Protein AF-K9SYF5-F1 (afdb_monomer_lite)

pLDDT: mean 70.19, std 22.85, range [33.28, 97.25]

Sequence (324 aa):
MQLTQAAIAQQKPAPKSDDTDQGYDDGKDVDEAATTPTGKAPGTPTAPNVSRPNSVKPVITTPRTGKLITPGKLQPTGKIPQGIKVNDGANPDTESDPDISTPRELADKMDKQGEFELLKADLPCLDSSAACIKLLTERAIANSPTLKALDQQIQQNEANVKSIAQAAQGNIFTQLQPFVPFLAVPNTVLGLGTTLSSVITNLGGNARQDQTAAQNNATLQLRIAEIEKAKLDVKARIEDSVIQSLIQFDQVKVAADIAEAIANREASRFKLIEVAYRLGEGDTNSFIALQNGLDRTRLDVTRQKSAMRSQAAKIKRIVLGDEG

Secondary structure (DSSP, 8-state):
-----------PPPPP----------------------------PPPP-----------------------------S---S--------------------HHHHHHHHHHHHHHHHHHTT-S--S--HHHHHHHHHHHHHH-HHHHHHHHHHHHHHHHHHHHHHHHHS-S-S-----------------------------S-HHHHHHHHHHHHHHHHHHHHHHHHHHHHHHHHHHHHHHHHHHHHHHHHHHHHHHHHHHHHHHHHHHHHHHHHHTT-S-HHHHHHHHHHHHHHHHHHHHHHHHHHHHHHHHHHHHHT---

Radius of gyration: 38.74 Å; chains: 1; bounding box: 100×75×103 Å

Foldseek 3Di:
DDDDDDDDDDDDDDDDDDDDDDDDDDDDDDDDDDDDDDDDDDDDDDDDDDDDPDPPDPPPPPPPVPVPVPVPPPVVPPPPPPDPPPPPDDDPDDDDDPDCPDPVNVVVVVVPPVVVVVLCVQQPDQALDPVSLVVLLVLLLVQAPVLVVLVVVLVVLVVVLVVLVVVVVPDPDDDPPPPDPPPPPDDDDDDDDDDDDDPDDPPDPPPVVVVVSVVVSVVSVVVSVVSVVVSVVVSVVLSVVLSVLSVVLVVLVVVLVVLVVVLVVLVVVLVVVVVCVVVVNDDPVVNVVSVVVSVVSVVVSVVSVVVSSVSSVVSVCSSNVPPD

Structure (mmCIF, N/CA/C/O backbone):
data_AF-K9SYF5-F1
#
_entry.id   AF-K9SYF5-F1
#
loop_
_atom_site.group_PDB
_atom_site.id
_atom_site.type_symbol
_atom_site.label_atom_id
_atom_site.label_alt_id
_atom_site.label_comp_id
_atom_site.label_asym_id
_atom_site.label_entity_id
_atom_site.label_seq_id
_atom_site.pdbx_PDB_ins_code
_atom_site.Cartn_x
_atom_site.Cartn_y
_atom_site.Cartn_z
_atom_site.occupancy
_atom_site.B_iso_or_equiv
_atom_site.auth_seq_id
_atom_site.auth_comp_id
_atom_site.auth_asym_id
_atom_site.auth_atom_id
_atom_site.pdbx_PDB_model_num
ATOM 1 N N . MET A 1 1 ? -5.382 -26.619 -55.780 1.00 50.09 1 MET A N 1
ATOM 2 C CA . MET A 1 1 ? -4.108 -26.433 -55.055 1.00 50.09 1 MET A CA 1
ATOM 3 C C . MET A 1 1 ? -4.458 -26.123 -53.603 1.00 50.09 1 MET A C 1
ATOM 5 O O . MET A 1 1 ? -4.697 -24.975 -53.277 1.00 50.09 1 MET A O 1
ATOM 9 N N . GLN A 1 2 ? -4.991 -27.089 -52.855 1.00 46.16 2 GLN A N 1
ATOM 10 C CA . GLN A 1 2 ? -4.283 -28.011 -51.949 1.00 46.16 2 GLN A CA 1
ATOM 11 C C . GLN A 1 2 ? -3.274 -27.339 -51.004 1.00 46.16 2 GLN A C 1
ATOM 13 O O . GLN A 1 2 ? -2.303 -26.725 -51.431 1.00 46.16 2 GLN A O 1
ATOM 18 N N . LEU A 1 3 ? -3.612 -27.479 -49.719 1.00 52.25 3 LEU A N 1
ATOM 19 C CA . LEU A 1 3 ? -3.009 -26.941 -48.510 1.00 52.25 3 LEU A CA 1
ATOM 20 C C . LEU A 1 3 ? -1.608 -27.496 -48.239 1.00 52.25 3 LEU A C 1
ATOM 22 O O . LEU A 1 3 ? -1.381 -28.690 -48.402 1.00 52.25 3 LEU A O 1
ATOM 26 N N . THR A 1 4 ? -0.752 -26.675 -47.634 1.00 54.25 4 THR A N 1
ATOM 27 C CA . THR A 1 4 ? 0.337 -27.157 -46.774 1.00 54.25 4 THR A CA 1
ATOM 28 C C . THR A 1 4 ? 0.328 -26.380 -45.463 1.00 54.25 4 THR A C 1
ATOM 30 O O . THR A 1 4 ? 0.795 -25.245 -45.386 1.00 54.25 4 THR A O 1
ATOM 33 N N . GLN A 1 5 ? -0.253 -27.013 -44.441 1.00 53.53 5 GLN A N 1
ATOM 34 C CA . GLN A 1 5 ? -0.078 -26.680 -43.029 1.00 53.53 5 GLN A CA 1
ATOM 35 C C . GLN A 1 5 ? 1.334 -27.102 -42.605 1.00 53.53 5 GLN A C 1
ATOM 37 O O . GLN A 1 5 ? 1.697 -28.266 -42.760 1.00 53.53 5 GLN A O 1
ATOM 42 N N . ALA A 1 6 ? 2.115 -26.176 -42.054 1.00 58.31 6 ALA A N 1
ATOM 43 C CA . ALA A 1 6 ? 3.344 -26.499 -41.340 1.00 58.31 6 ALA A CA 1
ATOM 44 C C . ALA A 1 6 ? 3.028 -26.570 -39.841 1.00 58.31 6 ALA A C 1
ATOM 46 O O . ALA A 1 6 ? 2.764 -25.557 -39.194 1.00 58.31 6 ALA A O 1
ATOM 47 N N . ALA A 1 7 ? 3.014 -27.792 -39.313 1.00 51.28 7 ALA A N 1
ATOM 48 C CA . ALA A 1 7 ? 2.919 -28.080 -37.892 1.00 51.28 7 ALA A CA 1
ATOM 49 C C . ALA A 1 7 ? 4.270 -27.789 -37.220 1.00 51.28 7 ALA A C 1
ATOM 51 O O . ALA A 1 7 ? 5.272 -28.432 -37.530 1.00 51.28 7 ALA A O 1
ATOM 52 N N . ILE A 1 8 ? 4.299 -26.831 -36.293 1.00 57.25 8 ILE A N 1
ATOM 53 C CA . ILE A 1 8 ? 5.443 -26.598 -35.405 1.00 57.25 8 ILE A CA 1
ATOM 54 C C . ILE A 1 8 ? 5.153 -27.339 -34.100 1.00 57.25 8 ILE A C 1
ATOM 56 O O . ILE A 1 8 ? 4.298 -26.939 -33.309 1.00 57.25 8 ILE A O 1
ATOM 60 N N . ALA A 1 9 ? 5.845 -28.462 -33.917 1.00 57.19 9 ALA A N 1
ATOM 61 C CA . ALA A 1 9 ? 5.804 -29.270 -32.711 1.00 57.19 9 ALA A CA 1
ATOM 62 C C . ALA A 1 9 ? 6.469 -28.521 -31.545 1.00 57.19 9 ALA A C 1
ATOM 64 O O . ALA A 1 9 ? 7.629 -28.119 -31.616 1.00 57.19 9 ALA A O 1
ATOM 65 N N . GLN A 1 10 ? 5.714 -28.351 -30.462 1.00 51.53 10 GLN A N 1
ATOM 66 C CA . GLN A 1 10 ? 6.190 -27.834 -29.186 1.00 51.53 10 GLN A CA 1
ATOM 67 C C . GLN A 1 10 ? 7.033 -28.902 -28.482 1.00 51.53 10 GLN A C 1
ATOM 69 O O . GLN A 1 10 ? 6.544 -29.982 -28.151 1.00 51.53 10 GLN A O 1
ATOM 74 N N . GLN A 1 11 ? 8.300 -28.588 -28.228 1.00 51.69 11 GLN A N 1
ATOM 75 C CA . GLN A 1 11 ? 9.190 -29.419 -27.428 1.00 51.69 11 GLN A CA 1
ATOM 76 C C . GLN A 1 11 ? 9.033 -29.022 -25.954 1.00 51.69 11 GLN A C 1
ATOM 78 O O . GLN A 1 11 ? 9.442 -27.945 -25.530 1.00 51.69 11 GLN A O 1
ATOM 83 N N . LYS A 1 12 ? 8.369 -29.892 -25.190 1.00 63.12 12 LYS A N 1
ATOM 84 C CA . LYS A 1 12 ? 8.131 -29.789 -23.745 1.00 63.12 12 LYS A CA 1
ATOM 85 C C . LYS A 1 12 ? 9.393 -30.237 -22.985 1.00 63.12 12 LYS A C 1
ATOM 87 O O . LYS A 1 12 ? 9.742 -31.411 -23.099 1.00 63.12 12 LYS A O 1
ATOM 92 N N . PRO A 1 13 ? 10.080 -29.379 -22.209 1.00 55.91 13 PRO A N 1
ATOM 93 C CA . PRO A 1 13 ? 11.144 -29.841 -21.324 1.00 55.91 13 PRO A CA 1
ATOM 94 C C . PRO A 1 13 ? 10.553 -30.482 -20.057 1.00 55.91 13 PRO A C 1
ATOM 96 O O . PRO A 1 13 ? 9.634 -29.950 -19.434 1.00 55.91 13 PRO A O 1
ATOM 99 N N . ALA A 1 14 ? 11.069 -31.662 -19.713 1.00 55.31 14 ALA A N 1
ATOM 100 C CA . ALA A 1 14 ? 10.716 -32.428 -18.522 1.00 55.31 14 ALA A CA 1
ATOM 101 C C . ALA A 1 14 ? 11.232 -31.755 -17.229 1.00 55.31 14 ALA A C 1
ATOM 103 O O . ALA A 1 14 ? 12.310 -31.156 -17.257 1.00 55.31 14 ALA A O 1
ATOM 104 N N . PRO A 1 15 ? 10.516 -31.873 -16.095 1.00 60.78 15 PRO A N 1
ATOM 105 C CA . PRO A 1 15 ? 11.011 -31.416 -14.801 1.00 60.78 15 PRO A CA 1
ATOM 106 C C . PRO A 1 15 ? 12.054 -32.395 -14.243 1.00 60.78 15 PRO A C 1
ATOM 108 O O . PRO A 1 15 ? 11.811 -33.599 -14.174 1.00 60.78 15 PRO A O 1
ATOM 111 N N . LYS A 1 16 ? 13.212 -31.864 -13.837 1.00 59.50 16 LYS A N 1
ATOM 112 C CA . LYS A 1 16 ? 14.184 -32.574 -12.999 1.00 59.50 16 LYS A CA 1
ATOM 113 C C . LYS A 1 16 ? 13.726 -32.481 -11.544 1.00 59.50 16 LYS A C 1
ATOM 115 O O . LYS A 1 16 ? 13.517 -31.384 -11.036 1.00 59.50 16 LYS A O 1
ATOM 120 N N . SER A 1 17 ? 13.537 -33.636 -10.922 1.00 58.56 17 SER A N 1
ATOM 121 C CA . SER A 1 17 ? 13.413 -33.820 -9.481 1.00 58.56 17 SER A CA 1
ATOM 122 C C . SER A 1 17 ? 14.816 -33.822 -8.874 1.00 58.56 17 SER A C 1
ATOM 124 O O . SER A 1 17 ? 15.551 -34.787 -9.077 1.00 58.56 17 SER A O 1
ATOM 126 N N . ASP A 1 18 ? 15.181 -32.757 -8.165 1.00 49.81 18 ASP A N 1
ATOM 127 C CA . ASP A 1 18 ? 16.341 -32.758 -7.273 1.00 49.81 18 ASP A CA 1
ATOM 128 C C . ASP A 1 18 ? 15.824 -32.852 -5.834 1.00 49.81 18 ASP A C 1
ATOM 130 O O . ASP A 1 18 ? 15.490 -31.856 -5.191 1.00 49.81 18 ASP A O 1
ATOM 134 N N . ASP A 1 19 ? 15.724 -34.095 -5.365 1.00 48.72 19 ASP A N 1
ATOM 135 C CA . ASP A 1 19 ? 15.716 -34.439 -3.950 1.00 48.72 19 ASP A CA 1
ATOM 136 C C . ASP A 1 19 ? 17.095 -34.089 -3.382 1.00 48.72 19 ASP A C 1
ATOM 138 O O . ASP A 1 19 ? 18.096 -34.729 -3.700 1.00 48.72 19 ASP A O 1
ATOM 142 N N . THR A 1 20 ? 17.181 -33.055 -2.548 1.00 58.69 20 THR A N 1
ATOM 143 C CA . THR A 1 20 ? 18.312 -32.914 -1.622 1.00 58.69 20 THR A CA 1
ATOM 144 C C . THR A 1 20 ? 17.777 -32.734 -0.215 1.00 58.69 20 THR A C 1
ATOM 146 O O . THR A 1 20 ? 17.482 -31.640 0.258 1.00 58.69 20 THR A O 1
ATOM 149 N N . ASP A 1 21 ? 17.631 -33.895 0.405 1.00 49.50 21 ASP A N 1
ATOM 150 C CA . ASP A 1 21 ? 17.638 -34.136 1.833 1.00 49.50 21 ASP A CA 1
ATOM 151 C C . ASP A 1 21 ? 18.969 -33.630 2.418 1.00 49.50 21 ASP A C 1
ATOM 153 O O . ASP A 1 21 ? 20.038 -34.152 2.099 1.00 49.50 21 ASP A O 1
ATOM 157 N N . GLN A 1 22 ? 18.922 -32.571 3.227 1.00 54.28 22 GLN A N 1
ATOM 158 C CA . GLN A 1 22 ? 20.033 -32.163 4.085 1.00 54.28 22 GLN A CA 1
ATOM 159 C C . GLN A 1 22 ? 19.498 -31.729 5.450 1.00 54.28 22 GLN A C 1
ATOM 161 O O . GLN A 1 22 ? 19.118 -30.583 5.670 1.00 54.28 22 GLN A O 1
ATOM 166 N N . GLY A 1 23 ? 19.490 -32.701 6.362 1.00 50.91 23 GLY A N 1
ATOM 167 C CA . GLY A 1 23 ? 20.319 -32.628 7.565 1.00 50.91 23 GLY A CA 1
ATOM 168 C C . GLY A 1 23 ? 20.011 -31.487 8.527 1.00 50.91 23 GLY A C 1
ATOM 169 O O . GLY A 1 23 ? 20.636 -30.432 8.485 1.00 50.91 23 GLY A O 1
ATOM 170 N N . TYR A 1 24 ? 19.111 -31.774 9.463 1.00 43.78 24 TYR A N 1
ATOM 171 C CA . TYR A 1 24 ? 19.056 -31.129 10.771 1.00 43.78 24 TYR A CA 1
ATOM 172 C C . TYR A 1 24 ? 20.325 -31.524 11.551 1.00 43.78 24 TYR A C 1
ATOM 174 O O . TYR A 1 24 ? 20.484 -32.696 11.894 1.00 43.78 24 TYR A O 1
ATOM 182 N N . ASP A 1 25 ? 21.233 -30.576 11.791 1.00 53.03 25 ASP A N 1
ATOM 183 C CA . ASP A 1 25 ? 22.379 -30.753 12.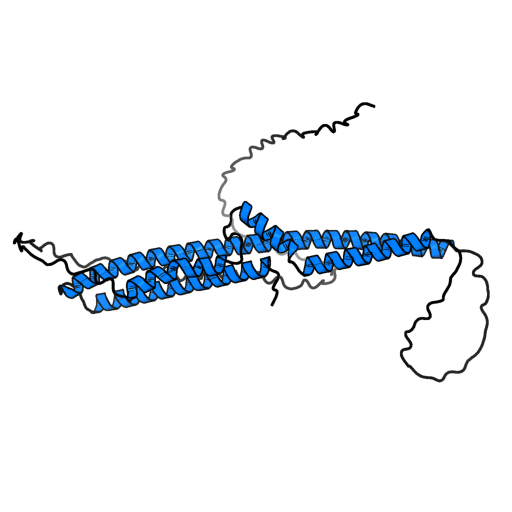692 1.00 53.03 25 ASP A CA 1
ATOM 184 C C . ASP A 1 25 ? 22.108 -29.982 13.992 1.00 53.03 25 ASP A C 1
ATOM 186 O O . ASP A 1 25 ? 22.167 -28.751 14.044 1.00 53.03 25 ASP A O 1
ATOM 190 N N . ASP A 1 26 ? 21.721 -30.742 15.016 1.00 49.81 26 ASP A N 1
ATOM 191 C CA . ASP A 1 26 ? 21.662 -30.337 16.417 1.00 49.81 26 ASP A CA 1
ATOM 192 C C . ASP A 1 26 ? 23.067 -30.477 17.026 1.00 49.81 26 ASP A C 1
ATOM 194 O O . ASP A 1 26 ? 23.552 -31.584 17.270 1.00 49.81 26 ASP A O 1
ATOM 19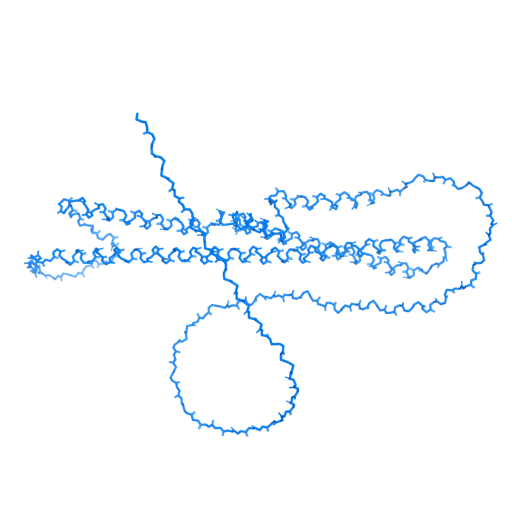8 N N . GLY A 1 27 ? 23.708 -29.361 17.363 1.00 47.69 27 GLY A N 1
ATOM 199 C CA . GLY A 1 27 ? 24.952 -29.376 18.134 1.00 47.69 27 GLY A CA 1
ATOM 200 C C . GLY A 1 27 ? 25.354 -27.966 18.544 1.00 47.69 27 GLY A C 1
ATOM 201 O O . GLY A 1 27 ? 25.787 -27.178 17.717 1.00 47.69 27 GLY A O 1
ATOM 202 N N . LYS A 1 28 ? 25.042 -27.551 19.770 1.00 44.56 28 LYS A N 1
ATOM 203 C CA . LYS A 1 28 ? 25.777 -27.800 21.023 1.00 44.56 28 LYS A CA 1
ATOM 204 C C . LYS A 1 28 ? 26.679 -26.628 21.393 1.00 44.56 28 LYS A C 1
ATOM 206 O O . LYS A 1 28 ? 27.573 -26.224 20.658 1.00 44.56 28 LYS A O 1
ATOM 211 N N . ASP A 1 29 ? 26.404 -26.167 22.600 1.00 46.06 29 ASP A N 1
ATOM 212 C CA . ASP A 1 29 ? 27.158 -25.240 23.419 1.00 46.06 29 ASP A CA 1
ATOM 213 C C . ASP A 1 29 ? 28.648 -25.593 23.494 1.00 46.06 29 ASP A C 1
ATOM 215 O O . ASP A 1 29 ? 29.008 -26.758 23.676 1.00 46.06 29 ASP A O 1
ATOM 219 N N . VAL A 1 30 ? 29.495 -24.564 23.451 1.00 54.41 30 VAL A N 1
ATOM 220 C CA . VAL A 1 30 ? 30.746 -24.509 24.216 1.00 54.41 30 VAL A CA 1
ATOM 221 C C . VAL A 1 30 ? 31.110 -23.048 24.462 1.00 54.41 30 VAL A C 1
ATOM 223 O O . VAL A 1 30 ? 31.474 -22.305 23.550 1.00 54.41 30 VAL A O 1
ATOM 226 N N . ASP A 1 31 ? 30.995 -22.660 25.728 1.00 47.31 31 ASP A N 1
ATOM 227 C CA . ASP A 1 31 ? 31.747 -21.571 26.334 1.00 47.31 31 ASP A CA 1
ATOM 228 C C . ASP A 1 31 ? 33.251 -21.866 26.220 1.00 47.31 31 ASP A C 1
ATOM 230 O O . ASP A 1 31 ? 33.679 -22.928 26.664 1.00 47.31 31 ASP A O 1
ATOM 234 N N . GLU A 1 32 ? 34.077 -20.931 25.735 1.00 47.47 32 GLU A N 1
ATOM 235 C CA . GLU A 1 32 ? 35.451 -20.820 26.244 1.00 47.47 32 GLU A CA 1
ATOM 236 C C . GLU A 1 32 ? 36.060 -19.428 26.034 1.00 47.47 32 GLU A C 1
ATOM 238 O O . GLU A 1 32 ? 35.838 -18.733 25.041 1.00 47.47 32 GLU A O 1
ATOM 243 N N . ALA A 1 33 ? 36.801 -19.010 27.052 1.00 40.09 33 ALA A N 1
ATOM 244 C CA . ALA A 1 33 ? 37.314 -17.678 27.283 1.00 40.09 33 ALA A CA 1
ATOM 245 C C . ALA A 1 33 ? 38.626 -17.366 26.535 1.00 40.09 33 ALA A C 1
ATOM 247 O O . ALA A 1 33 ? 39.416 -18.243 26.217 1.00 40.09 33 ALA A O 1
ATOM 248 N N . ALA A 1 34 ? 38.854 -16.060 26.361 1.00 45.09 34 ALA A N 1
ATOM 249 C CA . ALA A 1 34 ? 40.125 -15.327 26.408 1.00 45.09 34 ALA A CA 1
ATOM 250 C C . ALA A 1 34 ? 41.425 -15.983 25.884 1.00 45.09 34 ALA A C 1
ATOM 252 O O . ALA A 1 34 ? 41.969 -16.895 26.492 1.00 45.09 34 ALA A O 1
ATOM 253 N N . THR A 1 35 ? 42.070 -15.323 24.911 1.00 41.03 35 THR A N 1
ATOM 254 C CA . THR A 1 35 ? 43.449 -14.791 25.047 1.00 41.03 35 THR A CA 1
ATOM 255 C C . THR A 1 35 ? 43.870 -13.974 23.816 1.00 41.03 35 THR A C 1
ATOM 257 O O . THR A 1 35 ? 43.778 -14.412 22.675 1.00 41.03 35 THR A O 1
ATOM 260 N N . THR A 1 36 ? 44.366 -12.759 24.059 1.00 45.81 36 THR A N 1
ATOM 261 C CA . THR A 1 36 ? 45.225 -11.977 23.148 1.00 45.81 36 THR A CA 1
ATOM 262 C C . THR A 1 36 ? 46.550 -12.702 22.889 1.00 45.81 36 THR A C 1
ATOM 264 O O . THR A 1 36 ? 47.076 -13.330 23.809 1.00 45.81 36 THR A O 1
ATOM 267 N N . PRO A 1 37 ? 47.170 -12.513 21.708 1.00 52.47 37 PRO A N 1
ATOM 268 C CA . PRO A 1 37 ? 48.352 -11.649 21.713 1.00 52.47 37 PRO A CA 1
ATOM 269 C C . PRO A 1 37 ? 48.520 -10.740 20.483 1.00 52.47 37 PRO A C 1
ATOM 271 O O . PRO A 1 37 ? 48.142 -11.032 19.353 1.00 52.47 37 PRO A O 1
ATOM 274 N N . THR A 1 38 ? 49.173 -9.619 20.769 1.00 46.47 38 THR A N 1
ATOM 275 C CA . THR A 1 38 ? 49.831 -8.658 19.879 1.00 46.47 38 THR A CA 1
ATOM 276 C C . THR A 1 38 ? 50.687 -9.297 18.782 1.00 46.47 38 THR A C 1
ATOM 278 O O . THR A 1 38 ? 51.621 -10.038 19.078 1.00 46.47 38 THR A O 1
ATOM 281 N N . GLY A 1 39 ? 50.459 -8.884 17.532 1.00 41.94 39 GLY A N 1
ATOM 282 C CA . GLY A 1 39 ? 51.340 -9.130 16.390 1.00 41.94 39 GLY A CA 1
ATOM 283 C C . GLY A 1 39 ? 51.283 -7.955 15.412 1.00 41.94 39 GLY A C 1
ATOM 284 O O . GLY A 1 39 ? 50.218 -7.584 14.932 1.00 41.94 39 GLY A O 1
ATOM 285 N N . LYS A 1 40 ? 52.436 -7.333 15.173 1.00 45.78 40 LYS A N 1
ATOM 286 C CA . LYS A 1 40 ? 52.659 -6.078 14.445 1.00 45.78 40 LYS A CA 1
ATOM 287 C C . LYS A 1 40 ? 53.515 -6.398 13.216 1.00 45.78 40 LYS A C 1
ATOM 289 O O . LYS A 1 40 ? 54.615 -6.886 13.438 1.00 45.78 40 LYS A O 1
ATOM 294 N N . ALA A 1 41 ? 53.043 -6.129 11.990 1.00 42.03 41 ALA A N 1
ATOM 295 C CA . ALA A 1 41 ? 53.804 -5.829 10.749 1.00 42.03 41 ALA A CA 1
ATOM 296 C C . ALA A 1 41 ? 52.837 -5.794 9.524 1.00 42.03 41 ALA A C 1
ATOM 298 O O . ALA A 1 41 ? 51.647 -6.031 9.705 1.00 42.03 41 ALA A O 1
ATOM 299 N N . PRO A 1 42 ? 53.292 -5.488 8.291 1.00 49.44 42 PRO A N 1
ATOM 300 C CA . PRO A 1 42 ? 53.447 -4.151 7.723 1.00 49.44 42 PRO A CA 1
ATOM 301 C C . PRO A 1 42 ? 52.515 -3.896 6.514 1.00 49.44 42 PRO A C 1
ATOM 303 O O . PRO A 1 42 ? 51.868 -4.795 5.990 1.00 49.44 42 PRO A O 1
ATOM 306 N N . GLY A 1 43 ? 52.448 -2.626 6.103 1.00 46.41 43 GLY A N 1
ATOM 307 C CA . GLY A 1 43 ? 51.450 -2.044 5.201 1.00 46.41 43 GLY A CA 1
ATOM 308 C C . GLY A 1 43 ? 51.215 -2.704 3.837 1.00 46.41 43 GLY A C 1
ATOM 309 O O . GLY A 1 43 ? 52.086 -3.315 3.224 1.00 46.41 43 GLY A O 1
ATOM 310 N N . THR A 1 44 ? 49.997 -2.486 3.344 1.00 39.75 44 THR A N 1
ATOM 311 C CA . THR A 1 44 ? 49.510 -2.821 1.999 1.00 39.75 44 THR A CA 1
ATOM 312 C C . THR A 1 44 ? 48.880 -1.548 1.404 1.00 39.75 44 THR A C 1
ATOM 314 O O . THR A 1 44 ? 48.271 -0.781 2.156 1.00 39.75 44 THR A O 1
ATOM 317 N N . PRO A 1 45 ? 49.082 -1.257 0.105 1.00 53.06 45 PRO A N 1
ATOM 318 C CA . PRO A 1 45 ? 48.889 0.074 -0.463 1.00 53.06 45 PRO A CA 1
ATOM 319 C C . PRO A 1 45 ? 47.424 0.497 -0.618 1.00 53.06 45 PRO A C 1
ATOM 321 O O . PRO A 1 45 ? 46.544 -0.282 -0.977 1.00 53.06 45 PRO A O 1
ATOM 324 N N . THR A 1 46 ? 47.216 1.790 -0.388 1.00 46.69 46 THR A N 1
ATOM 325 C CA . THR A 1 46 ? 45.987 2.563 -0.566 1.00 46.69 46 THR A CA 1
ATOM 326 C C . THR A 1 46 ? 45.449 2.465 -1.997 1.00 46.69 46 THR A C 1
ATOM 328 O O . THR A 1 46 ? 46.071 2.963 -2.933 1.00 46.69 46 THR A O 1
ATOM 331 N N . ALA A 1 47 ? 44.259 1.883 -2.158 1.00 46.50 47 ALA A N 1
ATOM 332 C CA . ALA A 1 47 ? 43.429 2.045 -3.350 1.00 46.50 47 ALA A CA 1
ATOM 333 C C . ALA A 1 47 ? 42.515 3.284 -3.203 1.00 46.50 47 ALA A C 1
ATOM 335 O O . ALA A 1 47 ? 42.115 3.619 -2.083 1.00 46.50 47 ALA A O 1
ATOM 336 N N . PRO A 1 48 ? 42.188 3.988 -4.303 1.00 51.91 48 PRO A N 1
ATOM 337 C CA . PRO A 1 48 ? 41.466 5.252 -4.257 1.00 51.91 48 PRO A CA 1
ATOM 338 C C . PRO A 1 48 ? 39.995 5.085 -3.856 1.00 51.91 48 PRO A C 1
ATOM 340 O O . PRO A 1 48 ? 39.254 4.242 -4.358 1.00 51.91 48 PRO A O 1
ATOM 343 N N . ASN A 1 49 ? 39.606 5.962 -2.938 1.00 44.50 49 ASN A N 1
ATOM 344 C CA . ASN A 1 49 ? 38.287 6.165 -2.362 1.00 44.50 49 ASN A CA 1
ATOM 345 C C . ASN A 1 49 ? 37.256 6.562 -3.438 1.00 44.50 49 ASN A C 1
ATOM 347 O O . ASN A 1 49 ? 37.194 7.719 -3.851 1.00 44.50 49 ASN A O 1
ATOM 351 N N . VAL A 1 50 ? 36.434 5.606 -3.877 1.00 45.78 50 VAL A N 1
ATOM 352 C CA . VAL A 1 50 ? 35.203 5.889 -4.626 1.00 45.78 50 VAL A CA 1
ATOM 353 C C . VAL A 1 50 ? 34.092 6.113 -3.605 1.00 45.78 50 VAL A C 1
ATOM 355 O O . VAL A 1 50 ? 33.595 5.178 -2.977 1.00 45.78 50 VAL A O 1
ATOM 358 N N . SER A 1 51 ? 33.729 7.383 -3.429 1.00 41.47 51 SER A N 1
ATOM 359 C CA . SER A 1 51 ? 32.620 7.812 -2.580 1.00 41.47 51 SER A CA 1
ATOM 360 C C . SER A 1 51 ? 31.313 7.200 -3.080 1.00 41.47 51 SER A C 1
ATOM 362 O O . SER A 1 51 ? 30.779 7.563 -4.125 1.00 41.47 51 SER A O 1
ATOM 364 N N . ARG A 1 52 ? 30.817 6.232 -2.315 1.00 37.19 52 ARG A N 1
ATOM 365 C CA . ARG A 1 52 ? 29.526 5.579 -2.503 1.00 37.19 52 ARG A CA 1
ATOM 366 C C . ARG A 1 52 ? 28.436 6.540 -1.994 1.00 37.19 52 ARG A C 1
ATOM 368 O O . ARG A 1 52 ? 28.550 6.989 -0.853 1.00 37.19 52 ARG A O 1
ATOM 375 N N . PRO A 1 53 ? 27.400 6.883 -2.780 1.00 41.72 53 PRO A N 1
ATOM 376 C CA . PRO A 1 53 ? 26.305 7.713 -2.292 1.00 41.72 53 PRO A CA 1
ATOM 377 C C . PRO A 1 53 ? 25.581 6.993 -1.152 1.00 41.72 53 PRO A C 1
ATOM 379 O O . PRO A 1 53 ? 25.361 5.780 -1.195 1.00 41.72 53 PRO A O 1
ATOM 382 N N . ASN A 1 54 ? 25.274 7.765 -0.111 1.00 39.78 54 ASN A N 1
ATOM 383 C CA . ASN A 1 54 ? 24.673 7.326 1.139 1.00 39.78 54 ASN A CA 1
ATOM 384 C C . ASN A 1 54 ? 23.485 6.388 0.898 1.00 39.78 54 ASN A C 1
ATOM 386 O O . ASN A 1 54 ? 22.416 6.804 0.454 1.00 39.78 54 ASN A O 1
ATOM 390 N N . SER A 1 55 ? 23.678 5.118 1.256 1.00 39.47 55 SER A N 1
ATOM 391 C CA . SER A 1 55 ? 22.592 4.189 1.533 1.00 39.47 55 SER A CA 1
ATOM 392 C C . SER A 1 55 ? 21.864 4.721 2.764 1.00 39.47 55 SER A C 1
ATOM 394 O O . SER A 1 55 ? 22.268 4.486 3.905 1.00 39.47 55 SER A O 1
ATOM 396 N N . VAL A 1 56 ? 20.827 5.523 2.524 1.00 41.78 56 VAL A N 1
ATOM 397 C CA . VAL A 1 56 ? 19.814 5.827 3.529 1.00 41.78 56 VAL A CA 1
ATOM 398 C C . VAL A 1 56 ? 19.153 4.490 3.828 1.00 41.78 56 VAL A C 1
ATOM 400 O O . VAL A 1 56 ? 18.278 4.038 3.091 1.00 41.78 56 VAL A O 1
ATOM 403 N N . LYS A 1 57 ? 19.625 3.816 4.884 1.00 33.53 57 LYS A N 1
ATOM 404 C CA . LYS A 1 57 ? 18.888 2.703 5.477 1.00 33.53 57 LYS A CA 1
ATOM 405 C C . LYS A 1 57 ? 17.460 3.210 5.676 1.00 33.53 57 LYS A C 1
ATOM 407 O O . LYS A 1 57 ? 17.308 4.256 6.315 1.00 33.53 57 LYS A O 1
ATOM 412 N N . PRO A 1 58 ? 16.429 2.534 5.142 1.00 37.78 58 PRO A N 1
ATOM 413 C CA . PRO A 1 58 ? 15.074 2.869 5.519 1.00 37.78 58 PRO A CA 1
ATOM 414 C C . PRO A 1 58 ? 15.035 2.775 7.039 1.00 37.78 58 PRO A C 1
ATOM 416 O O . PRO A 1 58 ? 15.326 1.724 7.616 1.00 37.78 58 PRO A O 1
ATOM 419 N N . VAL A 1 59 ? 14.745 3.901 7.690 1.00 37.69 59 VAL A N 1
ATOM 420 C CA . VAL A 1 59 ? 14.274 3.893 9.066 1.00 37.69 59 VAL A CA 1
ATOM 421 C C . VAL A 1 59 ? 12.955 3.146 8.980 1.00 37.69 59 VAL A C 1
ATOM 423 O O . VAL A 1 59 ? 11.898 3.715 8.729 1.00 37.69 59 VAL A O 1
ATOM 426 N N . ILE A 1 60 ? 13.042 1.824 9.115 1.00 35.88 60 ILE A N 1
ATOM 427 C CA . ILE A 1 60 ? 11.975 1.032 9.678 1.00 35.88 60 ILE A CA 1
ATOM 428 C C . ILE A 1 60 ? 11.867 1.620 11.074 1.00 35.88 60 ILE A C 1
ATOM 430 O O . ILE A 1 60 ? 12.555 1.210 12.007 1.00 35.88 60 ILE A O 1
ATOM 434 N N . THR A 1 61 ? 11.047 2.660 11.204 1.00 35.97 61 THR A N 1
ATOM 435 C CA . THR A 1 61 ? 10.331 2.912 12.434 1.00 35.97 61 THR A CA 1
ATOM 436 C C . THR A 1 61 ? 9.539 1.632 12.613 1.00 35.97 61 THR A C 1
ATOM 438 O O . THR A 1 61 ? 8.401 1.512 12.168 1.00 35.97 61 THR A O 1
ATOM 441 N N . THR A 1 62 ? 10.183 0.625 13.219 1.00 33.38 62 THR A N 1
ATOM 442 C CA . THR A 1 62 ? 9.478 -0.383 13.988 1.00 33.38 62 THR A CA 1
ATOM 443 C C . THR A 1 62 ? 8.435 0.431 14.718 1.00 33.38 62 THR A C 1
ATOM 445 O O . THR A 1 62 ? 8.846 1.414 15.363 1.00 33.38 62 THR A O 1
ATOM 448 N N . PRO A 1 63 ? 7.129 0.145 14.539 1.00 41.84 63 PRO A N 1
ATOM 449 C CA . PRO A 1 63 ? 6.117 0.808 15.332 1.00 41.84 63 PRO A CA 1
ATOM 450 C C . PRO A 1 63 ? 6.680 0.731 16.726 1.00 41.84 63 PRO A C 1
ATOM 452 O O . PRO A 1 63 ? 7.044 -0.366 17.163 1.00 41.84 63 PRO A O 1
ATOM 455 N N . ARG A 1 64 ? 6.945 1.911 17.312 1.00 38.16 64 ARG A N 1
ATOM 456 C CA . ARG A 1 64 ? 7.412 2.026 18.681 1.00 38.16 64 ARG A CA 1
ATOM 457 C C . ARG A 1 64 ? 6.545 1.003 19.368 1.00 38.16 64 ARG A C 1
ATOM 459 O O . ARG A 1 64 ? 5.320 1.150 19.353 1.00 38.16 64 ARG A O 1
ATOM 466 N N . THR A 1 65 ? 7.162 -0.077 19.837 1.00 40.94 65 THR A N 1
ATOM 467 C CA . THR A 1 65 ? 6.601 -0.918 20.867 1.00 40.94 65 THR A CA 1
ATOM 468 C C . THR A 1 65 ? 6.480 0.083 21.994 1.00 40.94 65 THR A C 1
ATOM 470 O O . THR A 1 65 ? 7.370 0.263 22.820 1.00 40.94 65 THR A O 1
ATOM 473 N N . GLY A 1 66 ? 5.422 0.897 21.915 1.00 38.41 66 GLY A N 1
ATOM 474 C CA . GLY A 1 66 ? 4.852 1.625 23.003 1.00 38.41 66 GLY A CA 1
ATOM 475 C C . GLY A 1 66 ? 4.577 0.469 23.898 1.00 38.41 66 GLY A C 1
ATOM 476 O O . GLY A 1 66 ? 3.678 -0.312 23.588 1.00 38.41 66 GLY A O 1
ATOM 477 N N . LYS A 1 67 ? 5.549 0.274 24.805 1.00 35.53 67 LYS A N 1
ATOM 478 C CA . LYS A 1 67 ? 5.600 -0.679 25.891 1.00 35.53 67 LYS A CA 1
ATOM 479 C C . LYS A 1 67 ? 4.187 -1.145 26.024 1.00 35.53 67 LYS A C 1
ATOM 481 O O . LYS A 1 67 ? 3.386 -0.308 26.451 1.00 35.53 67 LYS A O 1
ATOM 486 N N . LEU A 1 68 ? 3.905 -2.342 25.471 1.00 35.38 68 LEU A N 1
ATOM 487 C CA . LEU A 1 68 ? 2.587 -2.953 25.525 1.00 35.38 68 LEU A CA 1
ATOM 488 C C . LEU A 1 68 ? 2.166 -2.599 26.928 1.00 35.38 68 LEU A C 1
ATOM 490 O O . LEU A 1 68 ? 2.881 -2.955 27.876 1.00 35.38 68 LEU A O 1
ATOM 494 N N . ILE A 1 69 ? 1.183 -1.705 27.051 1.00 40.25 69 ILE A N 1
ATOM 495 C CA . ILE A 1 69 ? 0.622 -1.442 28.351 1.00 40.25 69 ILE A CA 1
ATOM 496 C C . ILE A 1 69 ? -0.042 -2.781 28.544 1.00 40.25 69 ILE A C 1
ATOM 498 O O . ILE A 1 69 ? -1.140 -3.003 28.045 1.00 40.25 69 ILE A O 1
ATOM 502 N N . THR A 1 70 ? 0.723 -3.729 29.105 1.00 35.09 70 THR A N 1
ATOM 503 C CA . THR A 1 70 ? 0.228 -4.932 29.717 1.00 35.09 70 THR A CA 1
ATOM 504 C C . THR A 1 70 ? -0.937 -4.356 30.463 1.00 35.09 70 THR A C 1
ATOM 506 O O . THR A 1 70 ? -0.661 -3.474 31.291 1.00 35.09 70 THR A O 1
ATOM 509 N N . PRO A 1 71 ? -2.189 -4.656 30.060 1.00 44.56 71 PRO A N 1
ATOM 510 C CA . PRO A 1 71 ? -3.337 -4.094 30.731 1.00 44.56 71 PRO A CA 1
ATOM 511 C C . PRO A 1 71 ? -3.008 -4.353 32.178 1.00 44.56 71 PRO A C 1
ATOM 513 O O . PRO A 1 71 ? -2.782 -5.515 32.547 1.00 44.56 71 PRO A O 1
ATOM 516 N N . GLY A 1 72 ? -2.741 -3.261 32.914 1.00 35.28 72 GLY A N 1
ATOM 517 C CA . GLY A 1 72 ? -2.325 -3.376 34.295 1.00 35.28 72 GLY A CA 1
ATOM 518 C C . GLY A 1 72 ? -3.341 -4.336 34.848 1.00 35.28 72 GLY A C 1
ATOM 519 O O . GLY A 1 72 ? -4.522 -4.171 34.526 1.00 35.28 72 GLY A O 1
ATOM 520 N N . LYS A 1 73 ? -2.882 -5.423 35.479 1.00 33.28 73 LYS A N 1
ATOM 521 C CA . LYS A 1 73 ? -3.774 -6.339 36.171 1.00 33.28 73 LYS A CA 1
ATOM 522 C C . LYS A 1 73 ? -4.558 -5.452 37.137 1.00 33.28 73 LYS A C 1
ATOM 524 O O . LYS A 1 73 ? -4.164 -5.279 38.283 1.00 33.28 73 LYS A O 1
ATOM 529 N N . LEU A 1 74 ? -5.662 -4.885 36.664 1.00 39.72 74 LEU A N 1
ATOM 530 C CA . LEU A 1 74 ? -6.844 -4.578 37.412 1.00 39.72 74 LEU A CA 1
ATOM 531 C C . LEU A 1 74 ? -7.292 -5.980 37.775 1.00 39.72 74 LEU A C 1
ATOM 533 O O . LEU A 1 74 ? -8.099 -6.604 37.096 1.00 39.72 74 LEU A O 1
ATOM 537 N N . GLN A 1 75 ? -6.606 -6.538 38.775 1.00 37.69 75 GLN A N 1
ATOM 538 C CA . GLN A 1 75 ? -7.196 -7.552 39.601 1.00 37.69 75 GLN A CA 1
ATOM 539 C C . GLN A 1 75 ? -8.520 -6.919 40.022 1.00 37.69 75 GLN A C 1
ATOM 541 O O . GLN A 1 75 ? -8.493 -5.838 40.617 1.00 37.69 75 GLN A O 1
ATOM 546 N N . PRO A 1 76 ? -9.668 -7.508 39.668 1.00 49.56 76 PRO A N 1
ATOM 547 C CA . PRO A 1 76 ? -10.908 -7.144 40.314 1.00 49.56 76 PRO A CA 1
ATOM 548 C C . PRO A 1 76 ? -10.766 -7.602 41.771 1.00 49.56 76 PRO A C 1
ATOM 550 O O . PRO A 1 76 ? -11.159 -8.702 42.136 1.00 49.56 76 PRO A O 1
ATOM 553 N N . THR A 1 77 ? -10.105 -6.799 42.607 1.00 42.00 77 THR A N 1
ATOM 554 C CA . THR A 1 77 ? -10.067 -6.995 44.063 1.00 42.00 77 THR A CA 1
ATOM 555 C C . THR A 1 77 ? -11.351 -6.499 44.719 1.00 42.00 77 THR A C 1
ATOM 557 O O . THR A 1 77 ? -11.548 -6.689 45.918 1.00 42.00 77 THR A O 1
ATOM 560 N N . GLY A 1 78 ? -12.282 -5.950 43.936 1.00 42.00 78 GLY A N 1
ATOM 561 C CA . GLY A 1 78 ? -13.674 -5.851 44.332 1.00 42.00 78 GLY A CA 1
ATOM 562 C C . GLY A 1 78 ? -14.269 -7.250 44.406 1.00 42.00 78 GLY A C 1
ATOM 563 O O . GLY A 1 78 ? -14.667 -7.810 43.387 1.00 42.00 78 GLY A O 1
ATOM 564 N N . LYS A 1 79 ? -14.333 -7.809 45.620 1.00 40.19 79 LYS A N 1
ATOM 565 C CA . LYS A 1 79 ? -15.331 -8.823 45.967 1.00 40.19 79 LYS A CA 1
ATOM 566 C C . LYS A 1 79 ? -16.657 -8.353 45.378 1.00 40.19 79 LYS A C 1
ATOM 568 O O . LYS A 1 79 ? -17.216 -7.372 45.858 1.00 40.19 79 LYS A O 1
ATOM 573 N N . ILE A 1 80 ? -17.132 -9.030 44.339 1.00 45.12 80 ILE A N 1
ATOM 574 C CA . ILE A 1 80 ? -18.521 -8.907 43.914 1.00 45.12 80 ILE A CA 1
ATOM 575 C C . ILE A 1 80 ? -19.329 -9.311 45.154 1.00 45.12 80 ILE A C 1
ATOM 577 O O . ILE A 1 80 ? -19.112 -10.425 45.647 1.00 45.12 80 ILE A O 1
ATOM 581 N N . PRO A 1 81 ? -20.170 -8.439 45.736 1.00 51.59 81 PRO A N 1
ATOM 582 C CA . PRO A 1 81 ? -21.048 -8.855 46.814 1.00 51.59 81 PRO A CA 1
ATOM 583 C C . PRO A 1 81 ? -21.968 -9.951 46.267 1.00 51.59 81 PRO A C 1
ATOM 585 O O . PRO A 1 81 ? -22.903 -9.699 45.512 1.00 51.59 81 PRO A O 1
ATOM 588 N N . GLN A 1 82 ? -21.660 -11.199 46.618 1.00 47.75 82 GLN A N 1
ATOM 589 C CA . GLN A 1 82 ? -22.545 -12.341 46.434 1.00 47.75 82 GLN A CA 1
ATOM 590 C C . GLN A 1 82 ? -23.740 -12.121 47.364 1.00 47.75 82 GLN A C 1
ATOM 592 O O . GLN A 1 82 ? -23.685 -12.465 48.542 1.00 47.75 82 GLN A O 1
ATOM 597 N N . GLY A 1 83 ? -24.780 -11.446 46.881 1.00 45.03 83 GLY A N 1
ATOM 598 C CA . GLY A 1 83 ? -25.900 -11.107 47.754 1.00 45.03 83 GLY A CA 1
ATOM 599 C C . GLY A 1 83 ? -27.087 -10.390 47.130 1.00 45.03 83 GLY A C 1
ATOM 600 O O . GLY A 1 83 ? -27.972 -9.991 47.882 1.00 45.03 83 GLY A O 1
ATOM 601 N N . ILE A 1 84 ? -27.165 -10.236 45.807 1.00 48.94 84 ILE A N 1
ATOM 602 C CA . ILE A 1 84 ? -28.398 -9.739 45.188 1.00 48.94 84 ILE A CA 1
ATOM 603 C C . ILE A 1 84 ? -29.345 -10.931 45.050 1.00 48.94 84 ILE A C 1
ATOM 605 O O . ILE A 1 84 ? -29.258 -11.721 44.112 1.00 48.94 84 ILE A O 1
ATOM 609 N N . LYS A 1 85 ? -30.224 -11.095 46.043 1.00 49.62 85 LYS A N 1
ATOM 610 C CA . LYS A 1 85 ? -31.428 -11.914 45.899 1.00 49.62 85 LYS A CA 1
ATOM 611 C C . LYS A 1 85 ? -32.296 -11.233 44.846 1.00 49.62 85 LYS A C 1
ATOM 613 O O . LYS A 1 85 ? -32.879 -10.186 45.115 1.00 49.62 85 LYS A O 1
ATOM 618 N N . VAL A 1 86 ? -32.333 -11.806 43.650 1.00 44.66 86 VAL A N 1
ATOM 619 C CA . VAL A 1 86 ? -33.291 -11.431 42.613 1.00 44.66 86 VAL A CA 1
ATOM 620 C C . VAL A 1 86 ? -34.656 -11.856 43.146 1.00 44.66 86 VAL A C 1
ATOM 622 O O . VAL A 1 86 ? -34.935 -13.045 43.269 1.00 44.66 86 VAL A O 1
ATOM 625 N N . ASN A 1 87 ? -35.452 -10.894 43.603 1.00 48.25 87 ASN A N 1
ATOM 626 C CA . ASN A 1 87 ? -36.849 -11.152 43.909 1.00 48.25 87 ASN A CA 1
ATOM 627 C C . ASN A 1 87 ? -37.578 -11.268 42.572 1.00 48.25 87 ASN A C 1
ATOM 629 O O . ASN A 1 87 ? -37.657 -10.289 41.831 1.00 48.25 87 ASN A O 1
ATOM 633 N N . ASP A 1 88 ? -38.115 -12.455 42.297 1.00 46.78 88 ASP A N 1
ATOM 634 C CA . ASP A 1 88 ? -39.051 -12.740 41.210 1.00 46.78 88 ASP A CA 1
ATOM 635 C C . ASP A 1 88 ? -40.393 -12.035 41.488 1.00 46.78 88 ASP A C 1
ATOM 637 O O . ASP A 1 88 ? -41.399 -12.642 41.849 1.00 46.78 88 ASP A O 1
ATOM 641 N N . GLY A 1 89 ? -40.388 -10.705 41.410 1.00 48.81 89 GLY A N 1
ATOM 642 C CA . GLY A 1 89 ? -41.574 -9.863 41.453 1.00 48.81 89 GLY A CA 1
ATOM 643 C C . GLY A 1 89 ? -41.980 -9.524 40.030 1.00 48.81 89 GLY A C 1
ATOM 644 O O . GLY A 1 89 ? -41.402 -8.626 39.424 1.00 48.81 89 GLY A O 1
ATOM 645 N N . ALA A 1 90 ? -42.950 -10.267 39.502 1.00 55.75 90 ALA A N 1
ATOM 646 C CA . ALA A 1 90 ? -43.586 -10.006 38.220 1.00 55.75 90 ALA A CA 1
ATOM 647 C C . ALA A 1 90 ? -44.029 -8.537 38.124 1.00 55.75 90 ALA A C 1
ATOM 649 O O . ALA A 1 90 ? -44.955 -8.123 38.820 1.00 55.75 90 ALA A O 1
ATOM 650 N N . ASN A 1 91 ? -43.376 -7.774 37.248 1.00 51.91 91 ASN A N 1
ATOM 651 C CA . ASN A 1 91 ? -43.883 -6.494 36.782 1.00 51.91 91 ASN A CA 1
ATOM 652 C C . ASN A 1 91 ? -44.277 -6.682 35.308 1.00 51.91 91 ASN A C 1
ATOM 654 O O . ASN A 1 91 ? -43.388 -6.892 34.476 1.00 51.91 91 ASN A O 1
ATOM 658 N N . PRO A 1 92 ? -45.579 -6.724 34.982 1.00 62.47 92 PRO A N 1
ATOM 659 C CA . PRO A 1 92 ? -46.032 -6.689 33.606 1.00 62.47 92 PRO A CA 1
ATOM 660 C C . PRO A 1 92 ? -45.892 -5.252 33.086 1.00 62.47 92 PRO A C 1
ATOM 662 O O . PRO A 1 92 ? -45.959 -4.293 33.850 1.00 62.47 92 PRO A O 1
ATOM 665 N N . ASP A 1 93 ? -45.694 -5.129 31.779 1.00 54.47 93 ASP A N 1
ATOM 666 C CA . ASP A 1 93 ? -45.816 -3.878 31.029 1.00 54.47 93 ASP A CA 1
ATOM 667 C C . ASP A 1 93 ? -44.684 -2.864 31.259 1.00 54.47 93 ASP A C 1
ATOM 669 O O . ASP A 1 93 ? -44.858 -1.784 31.816 1.00 54.47 93 ASP A O 1
ATOM 673 N N . THR A 1 94 ? -43.490 -3.186 30.750 1.00 50.28 94 THR A N 1
ATOM 674 C CA . THR A 1 94 ? -42.579 -2.133 30.279 1.00 50.28 94 THR A CA 1
ATOM 675 C C . THR A 1 94 ? -42.693 -2.061 28.765 1.00 50.28 94 THR A C 1
ATOM 677 O O . THR A 1 94 ? -42.229 -2.930 28.028 1.00 50.28 94 THR A O 1
ATOM 680 N N . GLU A 1 95 ? -43.436 -1.038 28.367 1.00 47.25 95 GLU A N 1
ATOM 681 C CA . GLU A 1 95 ? -43.625 -0.492 27.035 1.00 47.25 95 GLU A CA 1
ATOM 682 C C . GLU A 1 95 ? -42.365 -0.620 26.171 1.00 47.25 95 GLU A C 1
ATOM 684 O O . GLU A 1 95 ? -41.243 -0.341 26.594 1.00 47.25 95 GLU A O 1
ATOM 689 N N . SER A 1 96 ? -42.569 -1.082 24.942 1.00 54.50 96 SER A N 1
ATOM 690 C CA . SER A 1 96 ? -41.550 -1.144 23.905 1.00 54.50 96 SER A CA 1
ATOM 691 C C . SER A 1 96 ? -41.168 0.280 23.499 1.00 54.50 96 SER A C 1
ATOM 693 O O . SER A 1 96 ? -41.752 0.832 22.568 1.00 54.50 96 SER A O 1
ATOM 695 N N . ASP A 1 97 ? -40.216 0.886 24.207 1.00 51.91 97 ASP A N 1
ATOM 696 C CA . ASP A 1 97 ? -39.643 2.162 23.790 1.00 51.91 97 ASP A CA 1
ATOM 697 C C . ASP A 1 97 ? -39.023 1.999 22.387 1.00 51.91 97 ASP A C 1
ATOM 699 O O . ASP A 1 97 ? -38.203 1.096 22.169 1.00 51.91 97 ASP A O 1
ATOM 703 N N . PRO A 1 98 ? -39.413 2.834 21.409 1.00 52.69 98 PRO A N 1
ATOM 704 C CA . PRO A 1 98 ? -38.915 2.747 20.050 1.00 52.69 98 PRO A CA 1
ATOM 705 C C . PRO A 1 98 ? -37.443 3.150 20.026 1.00 52.69 98 PRO A C 1
ATOM 707 O O . PRO A 1 98 ? -37.113 4.320 20.18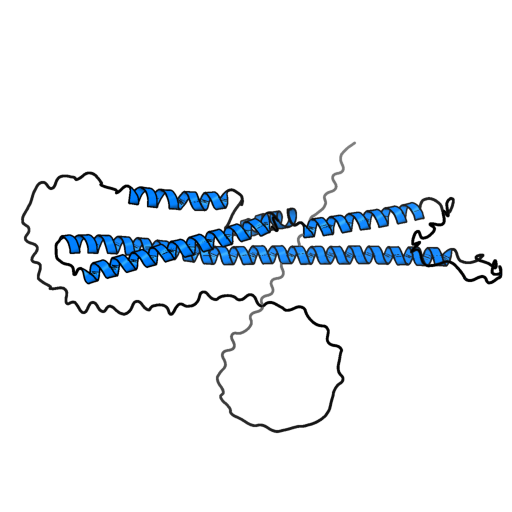6 1.00 52.69 98 PRO A O 1
ATOM 710 N N . ASP A 1 99 ? -36.585 2.150 19.842 1.00 47.25 99 ASP A N 1
ATOM 711 C CA . ASP A 1 99 ? -35.292 2.177 19.153 1.00 47.25 99 ASP A CA 1
ATOM 712 C C . ASP A 1 99 ? -34.713 3.594 18.943 1.00 47.25 99 ASP A C 1
ATOM 714 O O . ASP A 1 99 ? -34.644 4.119 17.829 1.00 47.25 99 ASP A O 1
ATOM 718 N N . ILE A 1 100 ? -34.295 4.252 20.035 1.00 50.84 100 ILE A N 1
ATOM 719 C CA . ILE A 1 100 ? -33.495 5.479 19.970 1.00 50.84 100 ILE A CA 1
ATOM 720 C C . ILE A 1 100 ? -32.076 5.043 19.601 1.00 50.84 100 ILE A C 1
ATOM 722 O O . ILE A 1 100 ? -31.123 5.170 20.373 1.00 50.84 100 ILE A O 1
ATOM 726 N N . SER A 1 101 ? -31.917 4.524 18.385 1.00 50.12 101 SER A N 1
ATOM 727 C CA . SER A 1 101 ? -30.651 4.582 17.683 1.00 50.12 101 SER A CA 1
ATOM 728 C C . SER A 1 101 ? -30.344 6.066 17.526 1.00 50.12 101 SER A C 1
ATOM 730 O O . SER A 1 101 ? -30.868 6.749 16.644 1.00 50.12 101 SER A O 1
ATOM 732 N N . THR A 1 102 ? -29.587 6.609 18.478 1.00 59.66 102 THR A N 1
ATOM 733 C CA . THR A 1 102 ? -29.185 8.014 18.457 1.00 59.66 102 THR A CA 1
ATOM 734 C C . THR A 1 102 ? -28.611 8.346 17.070 1.00 59.66 102 THR A C 1
ATOM 736 O O . THR A 1 102 ? -27.879 7.524 16.513 1.00 59.66 102 THR A O 1
ATOM 739 N N . PRO A 1 103 ? -28.869 9.539 16.498 1.00 57.28 103 PRO A N 1
ATOM 740 C CA . PRO A 1 103 ? -28.344 9.942 15.183 1.00 57.28 103 PRO A CA 1
ATOM 741 C C . PRO A 1 103 ? -26.826 9.742 15.023 1.00 57.28 103 PRO A C 1
ATOM 743 O O . PRO A 1 103 ? -26.307 9.588 13.920 1.00 57.28 103 PRO A O 1
ATOM 746 N N . ARG A 1 104 ? -26.111 9.695 16.151 1.00 57.78 104 ARG A N 1
ATOM 747 C CA . ARG A 1 104 ? -24.676 9.442 16.248 1.00 57.78 104 ARG A CA 1
ATOM 748 C C . ARG A 1 104 ? -24.274 8.014 15.854 1.00 57.78 104 ARG A C 1
ATOM 750 O O . ARG A 1 104 ? -23.207 7.833 15.286 1.00 57.78 104 ARG A O 1
ATOM 757 N N . GLU A 1 105 ? -25.117 7.017 16.113 1.00 62.31 105 GLU A N 1
ATOM 758 C CA . GLU A 1 105 ? -24.844 5.608 15.789 1.00 62.31 105 GLU A CA 1
ATOM 759 C C . GLU A 1 105 ? -25.098 5.296 14.303 1.00 62.31 105 GLU A C 1
ATOM 761 O O . GLU A 1 105 ? -24.477 4.391 13.742 1.00 62.31 105 GLU A O 1
ATOM 766 N N . LEU A 1 106 ? -25.961 6.078 13.641 1.00 57.62 106 LEU A N 1
ATOM 767 C CA . LEU A 1 106 ? -26.196 5.979 12.199 1.00 57.62 106 LEU A CA 1
ATOM 768 C C . LEU A 1 106 ? -25.073 6.653 11.391 1.00 57.62 106 LEU A C 1
ATOM 770 O O . LEU A 1 106 ? -24.623 6.090 10.393 1.00 57.62 106 LEU A O 1
ATOM 774 N N . ALA A 1 107 ? -24.557 7.793 11.865 1.00 61.81 107 ALA A N 1
ATOM 775 C CA . ALA A 1 107 ? -23.382 8.443 11.278 1.00 61.81 107 ALA A CA 1
ATOM 776 C C . ALA A 1 107 ? -22.135 7.536 11.337 1.00 61.81 107 ALA A C 1
ATOM 778 O O . ALA A 1 107 ? -21.456 7.348 10.329 1.00 61.81 107 ALA A O 1
ATOM 779 N N . ASP A 1 108 ? -21.911 6.858 12.470 1.00 67.12 108 ASP A N 1
ATOM 780 C CA . ASP A 1 108 ? -20.781 5.931 12.650 1.00 67.12 108 ASP A CA 1
ATOM 781 C C . ASP A 1 108 ? -20.829 4.708 11.711 1.00 67.12 108 ASP A C 1
ATOM 783 O O . ASP A 1 108 ? -19.799 4.071 11.479 1.00 67.12 108 ASP A O 1
ATOM 787 N N . LYS A 1 109 ? -22.001 4.337 11.176 1.00 67.19 109 LYS A N 1
ATOM 788 C CA . LYS A 1 109 ? -22.134 3.212 10.233 1.00 67.19 109 LYS A CA 1
ATOM 789 C C . LYS A 1 109 ? -21.902 3.628 8.781 1.00 67.19 109 LYS A C 1
ATOM 791 O O . LYS A 1 109 ? -21.336 2.837 8.028 1.00 67.19 109 LYS A O 1
ATOM 796 N N . MET A 1 110 ? -22.300 4.840 8.394 1.00 56.31 110 MET A N 1
ATOM 797 C CA . MET A 1 110 ? -22.177 5.305 7.006 1.00 56.31 110 MET A CA 1
ATOM 798 C C . MET A 1 110 ? -20.742 5.692 6.625 1.00 56.31 110 MET A C 1
ATOM 800 O O . MET A 1 110 ? -20.333 5.448 5.491 1.00 56.31 110 MET A O 1
ATOM 804 N N . ASP A 1 111 ? -19.935 6.176 7.572 1.00 64.88 111 ASP A N 1
ATOM 805 C CA . ASP A 1 111 ? -18.547 6.570 7.282 1.00 64.88 111 ASP A CA 1
ATOM 806 C C . ASP A 1 111 ? -17.600 5.374 7.063 1.00 64.88 111 ASP A C 1
ATOM 808 O O . ASP A 1 111 ? -16.562 5.490 6.412 1.00 64.88 111 ASP A O 1
ATOM 812 N N . LYS A 1 112 ? -17.943 4.181 7.568 1.00 66.81 112 LYS A N 1
ATOM 813 C CA . LYS A 1 112 ? -17.013 3.038 7.590 1.00 66.81 112 LYS A CA 1
ATOM 814 C C . LYS A 1 112 ? -16.793 2.371 6.233 1.00 66.81 112 LYS A C 1
ATOM 816 O O . LYS A 1 112 ? -15.695 1.874 5.992 1.00 66.81 112 LYS A O 1
ATOM 821 N N . GLN A 1 113 ? -17.808 2.329 5.370 1.00 67.50 113 GLN A N 1
ATOM 822 C CA . GLN A 1 113 ? -17.729 1.608 4.092 1.00 67.50 113 GLN A CA 1
ATOM 823 C C . GLN A 1 113 ? -17.348 2.520 2.919 1.00 67.50 113 GLN A C 1
ATOM 825 O O . GLN A 1 113 ? -16.481 2.152 2.126 1.00 67.50 113 GLN A O 1
ATOM 830 N N . GLY A 1 114 ? -17.910 3.731 2.848 1.00 70.50 114 GLY A N 1
ATOM 831 C CA . GLY A 1 114 ? -17.710 4.612 1.691 1.00 70.50 114 GLY A CA 1
ATOM 832 C C . GLY A 1 114 ? -16.287 5.157 1.558 1.00 70.50 114 GLY A C 1
ATOM 833 O O . GLY A 1 114 ? -15.784 5.361 0.454 1.00 70.50 114 GLY A O 1
ATOM 834 N N . GLU A 1 115 ? -15.586 5.359 2.674 1.00 72.50 115 GLU A N 1
ATOM 835 C CA . GLU A 1 115 ? -14.290 6.035 2.638 1.00 72.50 115 GLU A CA 1
ATOM 836 C C . GLU A 1 115 ? -13.181 5.159 2.043 1.00 72.50 115 GLU A C 1
ATOM 838 O O . GLU A 1 115 ? -12.295 5.656 1.349 1.00 72.50 115 GLU A O 1
ATOM 843 N N . PHE A 1 116 ? -13.251 3.841 2.258 1.00 73.56 116 PHE A N 1
ATOM 844 C CA . PHE A 1 116 ? -12.319 2.896 1.644 1.00 73.56 116 PHE A CA 1
ATOM 845 C C . PHE A 1 116 ? -12.625 2.653 0.163 1.00 73.56 116 PHE A C 1
ATOM 847 O O . PHE A 1 116 ? -11.706 2.463 -0.634 1.00 73.56 116 PHE A O 1
ATOM 854 N N . GLU A 1 117 ? -13.898 2.701 -0.227 1.00 81.12 117 GLU A N 1
ATOM 855 C CA . GLU A 1 117 ? -14.299 2.609 -1.633 1.00 81.12 117 GLU A CA 1
ATOM 856 C C . GLU A 1 117 ? -13.807 3.805 -2.447 1.00 81.12 117 GLU A C 1
ATOM 858 O O . GLU A 1 117 ? -13.315 3.622 -3.561 1.00 81.12 117 GLU A O 1
ATOM 863 N N . LEU A 1 118 ? -13.816 5.008 -1.863 1.00 81.75 118 LEU A N 1
ATOM 864 C CA . LEU A 1 118 ? -13.265 6.200 -2.509 1.00 81.75 118 LEU A CA 1
ATOM 865 C C . LEU A 1 118 ? -11.765 6.047 -2.824 1.00 81.75 118 LEU A C 1
ATOM 867 O O . LEU A 1 118 ? -11.293 6.502 -3.862 1.00 81.75 118 LEU A O 1
ATOM 871 N N . LEU A 1 119 ? -11.012 5.370 -1.950 1.00 78.94 119 LEU A N 1
ATOM 872 C CA . LEU A 1 119 ? -9.587 5.081 -2.163 1.00 78.94 119 LEU A CA 1
ATOM 873 C C . LEU A 1 119 ? -9.348 4.001 -3.224 1.00 78.94 119 LEU A C 1
ATOM 875 O O . LEU A 1 119 ? -8.296 3.997 -3.862 1.00 78.94 119 LEU A O 1
ATOM 879 N N . LYS A 1 120 ? -10.308 3.092 -3.414 1.00 81.25 120 LYS A N 1
ATOM 880 C CA . LYS A 1 120 ? -10.241 2.023 -4.417 1.00 81.25 120 LYS A CA 1
ATOM 881 C C . LYS A 1 120 ? -10.597 2.482 -5.826 1.00 81.25 120 LYS A C 1
ATOM 883 O O . LYS A 1 120 ? -10.191 1.812 -6.764 1.00 81.25 120 LYS A O 1
ATOM 888 N N . ALA A 1 121 ? -11.317 3.592 -5.987 1.00 80.25 121 ALA A N 1
ATOM 889 C CA . ALA A 1 121 ? -11.894 3.996 -7.272 1.00 80.25 121 ALA A CA 1
ATOM 890 C C . ALA A 1 121 ? -10.887 4.058 -8.444 1.00 80.25 121 ALA A C 1
ATOM 892 O O . ALA A 1 121 ? -11.264 3.796 -9.583 1.00 80.25 121 ALA A O 1
ATOM 893 N N . ASP A 1 122 ? -9.605 4.328 -8.173 1.00 87.56 122 ASP A N 1
ATOM 894 C CA . ASP A 1 122 ? -8.574 4.459 -9.214 1.00 87.56 122 ASP A CA 1
ATOM 895 C C . ASP A 1 122 ? -7.675 3.227 -9.394 1.00 87.56 122 ASP A C 1
ATOM 897 O O . ASP A 1 122 ? -6.910 3.150 -10.362 1.00 87.56 122 ASP A O 1
ATOM 901 N N . LEU A 1 123 ? -7.724 2.268 -8.467 1.00 89.88 123 LEU A N 1
ATOM 902 C CA . LEU A 1 123 ? -6.854 1.094 -8.468 1.00 89.88 123 LEU A CA 1
ATOM 903 C C . LEU A 1 123 ? -7.691 -0.162 -8.721 1.00 89.88 123 LEU A C 1
ATOM 905 O O . LEU A 1 123 ? -8.667 -0.403 -8.017 1.00 89.88 123 LEU A O 1
ATOM 909 N N . PRO A 1 124 ? -7.307 -1.010 -9.687 1.00 91.38 124 PRO A N 1
ATOM 910 C CA . PRO A 1 124 ? -8.089 -2.201 -10.012 1.00 91.38 124 PRO A CA 1
ATOM 911 C C . PRO A 1 124 ? -8.142 -3.224 -8.865 1.00 91.38 124 PRO A C 1
ATOM 913 O O . PRO A 1 124 ? -9.040 -4.060 -8.821 1.00 91.38 124 PRO A O 1
ATOM 916 N N . CYS A 1 125 ? -7.172 -3.179 -7.950 1.00 93.69 125 CYS A N 1
ATOM 917 C CA . CYS A 1 125 ? -7.082 -4.028 -6.770 1.00 93.69 125 CYS A CA 1
ATOM 918 C C . CYS A 1 125 ? -6.095 -3.409 -5.762 1.00 93.69 125 CYS A C 1
ATOM 920 O O . CYS A 1 125 ? -5.259 -2.582 -6.135 1.00 93.69 125 CYS A O 1
ATOM 922 N N . LEU A 1 126 ? -6.192 -3.803 -4.488 1.00 92.81 126 LEU A N 1
ATOM 923 C CA . LEU A 1 126 ? -5.346 -3.278 -3.407 1.00 92.81 126 LEU A CA 1
ATOM 924 C C . LEU A 1 126 ? -4.991 -4.354 -2.365 1.00 92.81 126 LEU A C 1
ATOM 926 O O . LEU A 1 126 ? -4.903 -4.065 -1.177 1.00 92.81 126 LEU A O 1
ATOM 930 N N . ASP A 1 127 ? -4.838 -5.600 -2.806 1.00 91.69 127 ASP A N 1
ATOM 931 C CA . ASP A 1 127 ? -4.516 -6.740 -1.942 1.00 91.69 127 ASP A CA 1
ATOM 932 C C . ASP A 1 127 ? -3.170 -7.354 -2.368 1.00 91.69 127 ASP A C 1
ATOM 934 O O . ASP A 1 127 ? -2.837 -7.335 -3.555 1.00 91.69 127 ASP A O 1
ATOM 938 N N . SER A 1 128 ? -2.422 -7.979 -1.451 1.00 93.19 128 SER A N 1
ATOM 939 C CA . SER A 1 128 ? -1.155 -8.693 -1.742 1.00 93.19 128 SER A CA 1
ATOM 940 C C . SER A 1 128 ? -1.294 -9.980 -2.568 1.00 93.19 128 SER A C 1
ATOM 942 O O . SER A 1 128 ? -0.362 -10.780 -2.665 1.00 93.19 128 SER A O 1
ATOM 944 N N . SER A 1 129 ? -2.445 -10.205 -3.200 1.00 96.31 129 SER A N 1
ATOM 945 C CA . SER A 1 129 ? -2.622 -11.351 -4.088 1.00 96.31 129 SER A CA 1
ATOM 946 C C . SER A 1 129 ? -1.663 -11.271 -5.282 1.00 96.31 129 SER A C 1
ATOM 948 O O . SER A 1 129 ? -1.451 -10.209 -5.870 1.00 96.31 129 SER A O 1
ATOM 950 N N . ALA A 1 130 ? -1.119 -12.417 -5.698 1.00 95.88 130 ALA A N 1
ATOM 951 C CA . ALA A 1 130 ? -0.187 -12.482 -6.826 1.00 95.88 130 ALA A CA 1
ATOM 952 C C . ALA A 1 130 ? -0.792 -11.942 -8.138 1.00 95.88 130 ALA A C 1
ATOM 954 O O . ALA A 1 130 ? -0.078 -11.367 -8.957 1.00 95.88 130 ALA A O 1
ATOM 955 N N . ALA A 1 131 ? -2.105 -12.102 -8.335 1.00 96.69 131 ALA A N 1
ATOM 956 C CA . ALA A 1 131 ? -2.815 -11.540 -9.484 1.00 96.69 131 ALA A CA 1
ATOM 957 C C . ALA A 1 131 ? -2.838 -10.005 -9.442 1.00 96.69 131 ALA A C 1
ATOM 959 O O . ALA A 1 131 ? -2.589 -9.358 -10.458 1.00 96.69 131 ALA A O 1
ATOM 960 N N . CYS A 1 132 ? -3.080 -9.427 -8.262 1.00 95.62 132 CYS A N 1
ATOM 961 C CA . CYS A 1 132 ? -3.096 -7.982 -8.094 1.00 95.62 132 CYS A CA 1
ATOM 962 C C . CYS A 1 132 ? -1.712 -7.361 -8.279 1.00 95.62 132 CYS A C 1
ATOM 964 O O . CYS A 1 132 ? -1.578 -6.364 -8.986 1.00 95.62 132 CYS A O 1
ATOM 966 N N . ILE A 1 133 ? -0.678 -7.985 -7.707 1.00 95.75 133 ILE A N 1
ATOM 967 C CA . ILE A 1 133 ? 0.708 -7.530 -7.856 1.00 95.75 133 ILE A CA 1
ATOM 968 C C . ILE A 1 133 ? 1.066 -7.429 -9.340 1.00 95.75 133 ILE A C 1
ATOM 970 O O . ILE A 1 133 ? 1.523 -6.376 -9.763 1.00 95.75 133 ILE A O 1
ATOM 974 N N . LYS A 1 134 ? 0.784 -8.465 -10.143 1.00 96.38 134 LYS A N 1
ATOM 975 C CA . LYS A 1 134 ? 1.058 -8.454 -11.592 1.00 96.38 134 LYS A CA 1
ATOM 976 C C . LYS A 1 134 ? 0.344 -7.319 -12.323 1.00 96.38 134 LYS A C 1
ATOM 978 O O . LYS A 1 134 ? 0.954 -6.613 -13.114 1.00 96.38 134 LYS A O 1
ATOM 983 N N . LEU A 1 135 ? -0.937 -7.116 -12.032 1.00 96.31 135 LEU A N 1
ATOM 984 C CA . LEU A 1 135 ? -1.726 -6.065 -12.669 1.00 96.31 135 LEU A CA 1
ATOM 985 C C . LEU A 1 135 ? -1.205 -4.661 -12.312 1.00 96.31 135 LEU A C 1
ATOM 987 O O . LEU A 1 135 ? -1.130 -3.776 -13.166 1.00 96.31 135 LEU A O 1
ATOM 991 N N . LEU A 1 136 ? -0.839 -4.451 -11.044 1.00 95.56 136 LEU A N 1
ATOM 992 C CA . LEU A 1 136 ? -0.291 -3.182 -10.570 1.00 95.56 136 LEU A CA 1
ATOM 993 C C . LEU A 1 136 ? 1.115 -2.931 -11.115 1.00 95.56 136 LEU A C 1
ATOM 995 O O . LEU A 1 136 ? 1.407 -1.800 -11.501 1.00 95.56 136 LEU A O 1
ATOM 999 N N . THR A 1 137 ? 1.968 -3.955 -11.191 1.00 95.06 137 THR A N 1
ATOM 1000 C CA . THR A 1 137 ? 3.315 -3.817 -11.756 1.00 95.06 137 THR A CA 1
ATOM 1001 C C . THR A 1 137 ? 3.265 -3.549 -13.253 1.00 95.06 137 THR A C 1
ATOM 1003 O O . THR A 1 137 ? 3.932 -2.627 -13.708 1.00 95.06 137 THR A O 1
ATOM 1006 N N . GLU A 1 138 ? 2.430 -4.259 -14.017 1.00 96.12 138 GLU A N 1
ATOM 1007 C CA . GLU A 1 138 ? 2.224 -3.992 -15.448 1.00 96.12 138 GLU A CA 1
ATOM 1008 C C . GLU A 1 138 ? 1.795 -2.540 -15.691 1.00 96.12 138 GLU A C 1
ATOM 1010 O O . GLU A 1 138 ? 2.349 -1.856 -16.555 1.00 96.12 138 GLU A O 1
ATOM 1015 N N . ARG A 1 139 ? 0.863 -2.031 -14.878 1.00 95.62 139 ARG A N 1
ATOM 1016 C CA . ARG A 1 139 ? 0.397 -0.645 -14.974 1.00 95.62 139 ARG A CA 1
ATOM 1017 C C . ARG A 1 139 ? 1.464 0.369 -14.552 1.00 95.62 139 ARG A C 1
ATOM 1019 O O . ARG A 1 139 ? 1.617 1.388 -15.223 1.00 95.62 139 ARG A O 1
ATOM 1026 N N . ALA A 1 140 ? 2.227 0.085 -13.498 1.00 95.56 140 ALA A N 1
ATOM 1027 C CA . ALA A 1 140 ? 3.334 0.932 -13.055 1.00 95.56 140 ALA A CA 1
ATOM 1028 C C . ALA A 1 140 ? 4.443 1.020 -14.119 1.00 95.56 140 ALA A C 1
ATOM 1030 O O . ALA A 1 140 ? 4.924 2.108 -14.434 1.00 95.56 140 ALA A O 1
ATOM 1031 N N . ILE A 1 141 ? 4.801 -0.111 -14.735 1.00 95.25 141 ILE A N 1
ATOM 1032 C CA . ILE A 1 141 ? 5.778 -0.184 -15.830 1.00 95.25 141 ILE A CA 1
ATOM 1033 C C . ILE A 1 141 ? 5.288 0.622 -17.039 1.00 95.25 141 ILE A C 1
ATOM 1035 O O . ILE A 1 141 ? 6.061 1.382 -17.617 1.00 95.25 141 ILE A O 1
ATOM 1039 N N . ALA A 1 142 ? 4.006 0.504 -17.400 1.00 95.12 142 ALA A N 1
ATOM 1040 C CA . ALA A 1 142 ? 3.425 1.238 -18.525 1.00 95.12 142 ALA A CA 1
ATOM 1041 C C . ALA A 1 142 ? 3.390 2.763 -18.302 1.00 95.12 142 ALA A C 1
ATOM 1043 O O . ALA A 1 142 ? 3.542 3.541 -19.248 1.00 95.12 142 ALA A O 1
ATOM 1044 N N . ASN A 1 143 ? 3.195 3.208 -17.058 1.00 94.88 143 ASN A N 1
ATOM 1045 C CA . ASN A 1 143 ? 3.062 4.630 -16.745 1.00 94.88 143 ASN A CA 1
ATOM 1046 C C . ASN A 1 143 ? 4.381 5.327 -16.409 1.00 94.88 143 ASN A C 1
ATOM 1048 O O . ASN A 1 143 ? 4.454 6.545 -16.577 1.00 94.88 143 ASN A O 1
ATOM 1052 N N . SER A 1 144 ? 5.411 4.579 -16.014 1.00 95.00 144 SER A N 1
ATOM 1053 C CA . SER A 1 144 ? 6.690 5.116 -15.548 1.00 95.00 144 SER A CA 1
ATOM 1054 C C . SER A 1 144 ? 7.330 6.120 -16.532 1.00 95.00 144 SER A C 1
ATOM 1056 O O . SER A 1 144 ? 7.608 5.768 -17.686 1.00 95.00 144 SER A O 1
ATOM 1058 N N . PRO A 1 145 ? 7.616 7.368 -16.101 1.00 93.81 145 PRO A N 1
ATOM 1059 C CA . PRO A 1 145 ? 8.258 8.371 -16.952 1.00 93.81 145 PRO A CA 1
ATOM 1060 C C . PRO A 1 145 ? 9.721 8.025 -17.255 1.00 93.81 145 PRO A C 1
ATOM 1062 O O . PRO A 1 145 ? 10.213 8.325 -18.341 1.00 93.81 145 PRO A O 1
ATOM 1065 N N . THR A 1 146 ? 10.413 7.353 -16.332 1.00 92.12 146 THR A N 1
ATOM 1066 C CA . THR A 1 146 ? 11.815 6.954 -16.513 1.00 92.12 146 THR A CA 1
ATOM 1067 C C . THR A 1 146 ? 11.955 5.884 -17.590 1.00 92.12 146 THR A C 1
ATOM 1069 O O . THR A 1 146 ? 12.826 5.999 -18.450 1.00 92.12 146 THR A O 1
ATOM 1072 N N . LEU A 1 147 ? 11.059 4.891 -17.613 1.00 93.06 147 LEU A N 1
ATOM 1073 C CA . LEU A 1 147 ? 11.025 3.887 -18.678 1.00 93.06 147 LEU A CA 1
ATOM 1074 C C . LEU A 1 147 ? 10.678 4.510 -20.035 1.00 93.06 147 LEU A C 1
ATOM 1076 O O . LEU A 1 147 ? 11.335 4.194 -21.022 1.00 93.06 147 LEU A O 1
ATOM 1080 N N . LYS A 1 148 ? 9.732 5.458 -20.079 1.00 94.88 148 LYS A N 1
ATOM 1081 C CA . LYS A 1 148 ? 9.411 6.210 -21.306 1.00 94.88 148 LYS A CA 1
ATOM 1082 C C . LYS A 1 148 ? 10.608 7.013 -21.824 1.00 94.88 148 LYS A C 1
ATOM 1084 O O . LYS A 1 148 ? 10.854 7.025 -23.026 1.00 94.88 148 LYS A O 1
ATOM 1089 N N . ALA A 1 149 ? 11.372 7.647 -20.934 1.00 93.50 149 ALA A N 1
ATOM 1090 C CA . ALA A 1 149 ? 12.582 8.377 -21.305 1.00 93.50 149 ALA A CA 1
ATOM 1091 C C . ALA A 1 149 ? 13.678 7.441 -21.849 1.00 93.50 149 ALA A C 1
ATOM 1093 O O . ALA A 1 149 ? 14.309 7.765 -22.855 1.00 93.50 149 ALA A O 1
ATOM 1094 N N . LEU A 1 150 ? 13.880 6.270 -21.233 1.00 92.00 150 LEU A N 1
ATOM 1095 C CA . LEU A 1 150 ? 14.814 5.254 -21.736 1.00 92.00 150 LEU A CA 1
ATOM 1096 C C . LEU A 1 150 ? 14.374 4.717 -23.104 1.00 92.00 150 LEU A C 1
ATOM 1098 O O . LEU A 1 150 ? 15.194 4.636 -24.014 1.00 92.00 150 LEU A O 1
ATOM 1102 N N . ASP A 1 151 ? 13.085 4.427 -23.286 1.00 94.62 151 ASP A N 1
ATOM 1103 C CA . ASP A 1 151 ? 12.539 3.983 -24.573 1.00 94.62 151 ASP A CA 1
ATOM 1104 C C . ASP A 1 151 ? 12.713 5.045 -25.664 1.00 94.62 151 ASP A C 1
ATOM 1106 O O . ASP A 1 151 ? 13.083 4.723 -26.794 1.00 94.62 151 ASP A O 1
ATOM 1110 N N . GLN A 1 152 ? 12.537 6.325 -25.325 1.00 95.81 152 GLN A N 1
ATOM 1111 C CA . GLN A 1 152 ? 12.810 7.427 -26.243 1.00 95.81 152 GLN A CA 1
ATOM 1112 C C . GLN A 1 152 ? 14.299 7.501 -26.622 1.00 95.81 152 GLN A C 1
ATOM 1114 O O . GLN A 1 152 ? 14.619 7.729 -27.789 1.00 95.81 152 GLN A O 1
ATOM 1119 N N . GLN A 1 153 ? 15.218 7.272 -25.677 1.00 91.19 153 GLN A N 1
ATOM 1120 C CA . GLN A 1 153 ? 16.657 7.216 -25.966 1.00 91.19 153 GLN A CA 1
ATOM 1121 C C . GLN A 1 153 ? 17.024 6.025 -26.858 1.00 91.19 153 GLN A C 1
ATOM 1123 O O . GLN A 1 153 ? 17.831 6.184 -27.775 1.00 91.19 153 GLN A O 1
ATOM 1128 N N . ILE A 1 154 ? 16.425 4.850 -26.634 1.00 92.69 154 ILE A N 1
ATOM 1129 C CA . ILE A 1 154 ? 16.608 3.679 -27.505 1.00 92.69 154 ILE A CA 1
ATOM 1130 C C . ILE A 1 154 ? 16.147 4.023 -28.923 1.00 92.69 154 ILE A C 1
ATOM 1132 O O . ILE A 1 154 ? 16.924 3.868 -29.861 1.00 92.69 154 ILE A O 1
ATOM 1136 N N . GLN A 1 155 ? 14.944 4.583 -29.086 1.00 94.12 155 GLN A N 1
ATOM 1137 C CA . GLN A 1 155 ? 14.414 4.965 -30.401 1.00 94.12 155 GLN A CA 1
ATOM 1138 C C . GLN A 1 155 ? 15.296 5.996 -31.119 1.00 94.12 155 GLN A C 1
ATOM 1140 O O . GLN A 1 155 ? 15.534 5.873 -32.321 1.00 94.12 155 GLN A O 1
ATOM 1145 N N . GLN A 1 156 ? 15.816 6.994 -30.397 1.00 90.81 156 GLN A N 1
ATOM 1146 C CA . GLN A 1 156 ? 16.752 7.975 -30.954 1.00 90.81 156 GLN A CA 1
ATOM 1147 C C . GLN A 1 156 ? 18.063 7.314 -31.404 1.00 90.81 156 GLN A C 1
ATOM 1149 O O . GLN A 1 156 ? 18.538 7.576 -32.509 1.00 90.81 156 GLN A O 1
ATOM 1154 N N . ASN A 1 157 ? 18.632 6.425 -30.586 1.00 86.56 157 ASN A N 1
ATOM 1155 C CA . ASN A 1 157 ? 19.860 5.708 -30.928 1.00 86.56 157 ASN A CA 1
ATOM 1156 C C . ASN A 1 157 ? 19.657 4.751 -32.111 1.00 86.56 157 ASN A C 1
ATOM 1158 O O . ASN A 1 157 ? 20.495 4.710 -33.009 1.00 86.56 157 ASN A O 1
ATOM 1162 N N . GLU A 1 158 ? 18.534 4.037 -32.175 1.00 90.56 158 GLU A N 1
ATOM 1163 C CA . GLU A 1 158 ? 18.187 3.180 -33.311 1.00 90.56 158 GLU A CA 1
ATOM 1164 C C . GLU A 1 158 ? 17.982 3.976 -34.605 1.00 90.56 158 GLU A C 1
ATOM 1166 O O . GLU A 1 158 ? 18.416 3.539 -35.674 1.00 90.56 158 GLU A O 1
ATOM 1171 N N . ALA A 1 159 ? 17.348 5.151 -34.533 1.00 90.44 159 ALA A N 1
ATOM 1172 C CA . ALA A 1 159 ? 17.198 6.043 -35.680 1.00 90.44 159 ALA A CA 1
ATOM 1173 C C . ALA A 1 159 ? 18.563 6.537 -36.191 1.00 90.44 159 ALA A C 1
ATOM 1175 O O . ALA A 1 159 ? 18.797 6.541 -37.401 1.00 90.44 159 ALA A O 1
ATOM 1176 N N . ASN A 1 160 ? 19.487 6.868 -35.280 1.00 86.25 160 ASN A N 1
ATOM 1177 C CA . ASN A 1 160 ? 20.861 7.248 -35.618 1.00 86.25 160 ASN A CA 1
ATOM 1178 C C . ASN A 1 160 ? 21.637 6.091 -36.268 1.00 86.25 160 ASN A C 1
ATOM 1180 O O . ASN A 1 160 ? 22.348 6.293 -37.247 1.00 86.25 160 ASN A O 1
ATOM 1184 N N . VAL A 1 161 ? 21.477 4.860 -35.774 1.00 85.00 161 VAL A N 1
ATOM 1185 C CA . VAL A 1 161 ? 22.107 3.680 -36.391 1.00 85.00 161 VAL A CA 1
ATOM 1186 C C . VAL A 1 161 ? 21.546 3.432 -37.796 1.00 85.00 161 VAL A C 1
ATOM 1188 O O . VAL A 1 161 ? 22.311 3.162 -38.723 1.00 85.00 161 VAL A O 1
ATOM 1191 N N . LYS A 1 162 ? 20.227 3.569 -37.994 1.00 86.00 162 LYS A N 1
ATOM 1192 C CA . LYS A 1 162 ? 19.587 3.410 -39.312 1.00 86.00 162 LYS A CA 1
ATOM 1193 C C . LYS A 1 162 ? 20.051 4.469 -40.315 1.00 86.00 162 LYS A C 1
ATOM 1195 O O . LYS A 1 162 ? 20.312 4.114 -41.462 1.00 86.00 162 LYS A O 1
ATOM 1200 N N . SER A 1 163 ? 20.191 5.732 -39.905 1.00 82.19 163 SER A N 1
ATOM 1201 C CA . SER A 1 163 ? 20.663 6.798 -40.799 1.00 82.19 163 SER A CA 1
ATOM 1202 C C . SER A 1 163 ? 22.125 6.603 -41.209 1.00 82.19 163 SER A C 1
ATOM 1204 O O . SER A 1 163 ? 22.449 6.763 -42.385 1.00 82.19 163 SER A O 1
ATOM 1206 N N . ILE A 1 164 ? 22.992 6.159 -40.291 1.00 76.06 164 ILE A N 1
ATOM 1207 C CA . ILE A 1 164 ? 24.387 5.810 -40.605 1.00 76.06 164 ILE A CA 1
ATOM 1208 C C . ILE A 1 164 ? 24.446 4.602 -41.552 1.00 76.06 164 ILE A C 1
ATOM 1210 O O . ILE A 1 164 ? 25.199 4.619 -42.524 1.00 76.06 164 ILE A O 1
ATOM 1214 N N . ALA A 1 165 ? 23.633 3.568 -41.317 1.00 77.56 165 ALA A N 1
ATOM 1215 C CA . ALA A 1 165 ? 23.582 2.389 -42.184 1.00 77.56 165 ALA A CA 1
ATOM 1216 C C . ALA A 1 165 ? 23.095 2.727 -43.606 1.00 77.56 165 ALA A C 1
ATOM 1218 O O . ALA A 1 165 ? 23.652 2.230 -44.584 1.00 77.56 165 ALA A O 1
ATOM 1219 N N . GLN A 1 166 ? 22.094 3.603 -43.736 1.00 76.25 166 GLN A N 1
ATOM 1220 C CA . GLN A 1 166 ? 21.608 4.084 -45.032 1.00 76.25 166 GLN A CA 1
ATOM 1221 C C . GLN A 1 166 ? 22.631 4.980 -45.740 1.00 76.25 166 GLN A C 1
ATOM 1223 O O . GLN A 1 166 ? 22.795 4.848 -46.948 1.00 76.25 166 GLN A O 1
ATOM 1228 N N . ALA A 1 167 ? 23.365 5.828 -45.011 1.00 68.44 167 ALA A N 1
ATOM 1229 C CA . ALA A 1 167 ? 24.463 6.621 -45.569 1.00 68.44 167 ALA A CA 1
ATOM 1230 C C . ALA A 1 167 ? 25.643 5.750 -46.039 1.00 68.44 167 ALA A C 1
ATOM 1232 O O . ALA A 1 167 ? 26.310 6.089 -47.010 1.00 68.44 167 ALA A O 1
ATOM 1233 N N . ALA A 1 168 ? 25.880 4.604 -45.393 1.00 65.25 168 ALA A N 1
ATOM 1234 C CA . ALA A 1 168 ? 26.894 3.642 -45.825 1.00 65.25 168 ALA A CA 1
ATOM 1235 C C . ALA A 1 168 ? 26.483 2.853 -47.087 1.00 65.25 168 ALA A C 1
ATOM 1237 O O . ALA A 1 168 ? 27.346 2.464 -47.871 1.00 65.25 168 ALA A O 1
ATOM 1238 N N . GLN A 1 169 ? 25.182 2.608 -47.299 1.00 65.19 169 GLN A N 1
ATOM 1239 C CA . GLN A 1 169 ? 24.662 1.896 -48.481 1.00 65.19 169 GLN A CA 1
ATOM 1240 C C . GLN A 1 169 ? 24.348 2.830 -49.660 1.00 65.19 169 GLN A C 1
ATOM 1242 O O . GLN A 1 169 ? 24.458 2.433 -50.820 1.00 65.19 169 GLN A O 1
ATOM 1247 N N . GLY A 1 170 ? 23.967 4.076 -49.380 1.00 56.53 170 GLY A N 1
ATOM 1248 C CA . GLY A 1 170 ? 23.718 5.110 -50.372 1.00 56.53 170 GLY A CA 1
ATOM 1249 C C . GLY A 1 170 ? 25.012 5.778 -50.817 1.00 56.53 170 GLY A C 1
ATOM 1250 O O . GLY A 1 170 ? 25.288 6.877 -50.374 1.00 56.53 170 GLY A O 1
ATOM 1251 N N . ASN A 1 171 ? 25.763 5.121 -51.706 1.00 45.62 171 ASN A N 1
ATOM 1252 C CA . ASN A 1 171 ? 26.864 5.672 -52.506 1.00 45.62 171 ASN A CA 1
ATOM 1253 C C . ASN A 1 171 ? 27.935 6.518 -51.778 1.00 45.62 171 ASN A C 1
ATOM 1255 O O . ASN A 1 171 ? 27.724 7.642 -51.341 1.00 45.62 171 ASN A O 1
ATOM 1259 N N . ILE A 1 172 ? 29.178 6.053 -51.910 1.00 51.91 172 ILE A N 1
ATOM 1260 C CA . ILE A 1 172 ? 30.465 6.757 -51.725 1.00 51.91 172 ILE A CA 1
ATOM 1261 C C . ILE A 1 172 ? 30.615 7.999 -52.655 1.00 51.91 172 ILE A C 1
ATOM 1263 O O . ILE A 1 172 ? 31.710 8.464 -52.954 1.00 51.91 172 ILE A O 1
ATOM 1267 N N . PHE A 1 173 ? 29.532 8.599 -53.141 1.00 50.81 173 PHE A N 1
ATOM 1268 C CA . PHE A 1 173 ? 29.585 9.713 -54.073 1.00 50.81 173 PHE A CA 1
ATOM 1269 C C . PHE A 1 173 ? 28.546 10.767 -53.696 1.00 50.81 173 PHE A C 1
ATOM 1271 O O . PHE A 1 173 ? 27.379 10.457 -53.494 1.00 50.81 173 PHE A O 1
ATOM 1278 N N . THR A 1 174 ? 28.984 12.025 -53.653 1.00 49.53 174 THR A N 1
ATOM 1279 C CA . THR A 1 174 ? 28.187 13.254 -53.472 1.00 49.53 174 THR A CA 1
ATOM 1280 C C . THR A 1 174 ? 27.627 13.554 -52.077 1.00 49.53 174 THR A C 1
ATOM 1282 O O . THR A 1 174 ? 26.427 13.555 -51.858 1.00 49.53 174 THR A O 1
ATOM 1285 N N . GLN A 1 175 ? 28.501 13.968 -51.158 1.00 48.12 175 GLN A N 1
ATOM 1286 C CA . GLN A 1 175 ? 28.579 15.363 -50.683 1.00 48.12 175 GLN A CA 1
ATOM 1287 C C . GLN A 1 175 ? 29.398 15.402 -49.388 1.00 48.12 175 GLN A C 1
ATOM 1289 O O . GLN A 1 175 ? 28.871 15.320 -48.281 1.00 48.12 175 GLN A O 1
ATOM 1294 N N . LEU A 1 176 ? 30.707 15.622 -49.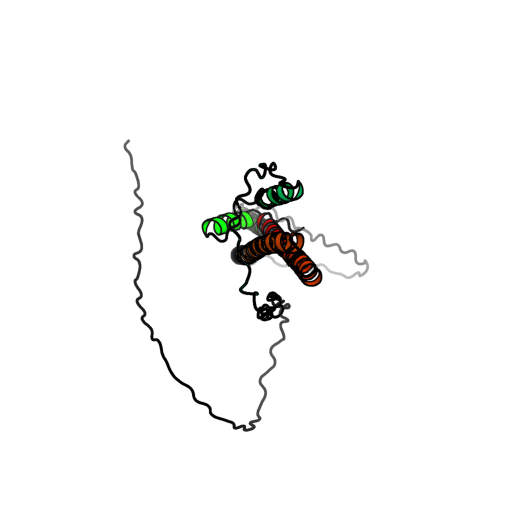529 1.00 46.66 176 LEU A N 1
ATOM 1295 C CA . LEU A 1 176 ? 31.428 16.371 -48.510 1.00 46.66 176 LEU A CA 1
ATOM 1296 C C . LEU A 1 176 ? 30.848 17.791 -48.501 1.00 46.66 176 LEU A C 1
ATOM 1298 O O . LEU A 1 176 ? 31.308 18.657 -49.239 1.00 46.66 176 LEU A O 1
ATOM 1302 N N . GLN A 1 177 ? 29.821 18.029 -47.692 1.00 56.84 177 GLN A N 1
ATOM 1303 C CA . GLN A 1 177 ? 29.646 19.349 -47.104 1.00 56.84 177 GLN A CA 1
ATOM 1304 C C . GLN A 1 177 ? 30.497 19.345 -45.832 1.00 56.84 177 GLN A C 1
ATOM 1306 O O . GLN A 1 177 ? 30.166 18.615 -44.893 1.00 56.84 177 GLN A O 1
ATOM 1311 N N . PRO A 1 178 ? 31.626 20.075 -45.7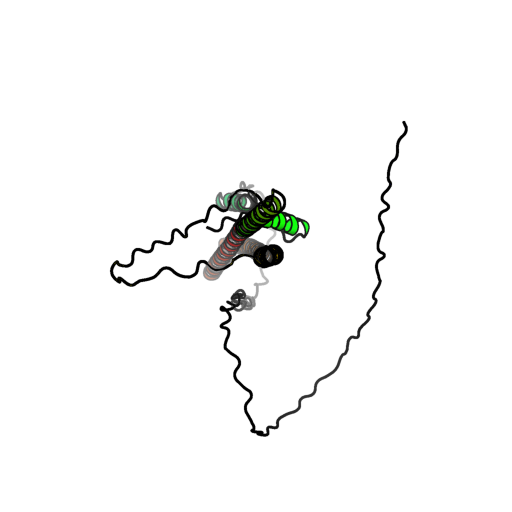87 1.00 50.38 178 PRO A N 1
ATOM 1312 C CA . PRO A 1 178 ? 32.336 20.268 -44.538 1.00 50.38 178 PRO A CA 1
ATOM 1313 C C . PRO A 1 178 ? 31.400 21.035 -43.601 1.00 50.38 178 PRO A C 1
ATOM 1315 O O . PRO A 1 178 ? 31.188 22.235 -43.764 1.00 50.38 178 PRO A O 1
ATOM 1318 N N . PHE A 1 179 ? 30.818 20.333 -42.625 1.00 49.59 179 PHE A N 1
ATOM 1319 C CA . PHE A 1 179 ? 30.234 20.970 -41.453 1.00 49.59 179 PHE A CA 1
ATOM 1320 C C . PHE A 1 179 ? 31.365 21.730 -40.759 1.00 49.59 179 PHE A C 1
ATOM 1322 O O . PHE A 1 179 ? 32.183 21.167 -40.033 1.00 49.59 179 PHE A O 1
ATOM 1329 N N . VAL A 1 180 ? 31.444 23.024 -41.052 1.00 45.94 180 VAL A N 1
ATOM 1330 C CA . VAL A 1 180 ? 32.212 23.982 -40.269 1.00 45.94 180 VAL A CA 1
ATOM 1331 C C . VAL A 1 180 ? 31.698 23.930 -38.827 1.00 45.94 180 VAL A C 1
ATOM 1333 O O . VAL A 1 180 ? 30.485 24.000 -38.612 1.00 45.94 180 VAL A O 1
ATOM 1336 N N . PRO A 1 181 ? 32.576 23.797 -37.821 1.00 51.59 181 PRO A N 1
ATOM 1337 C CA . PRO A 1 181 ? 32.152 23.857 -36.435 1.00 51.59 181 PRO A CA 1
ATOM 1338 C C . PRO A 1 181 ? 31.672 25.279 -36.137 1.00 51.59 181 PRO A C 1
ATOM 1340 O O . PRO A 1 181 ? 32.468 26.210 -36.027 1.00 51.59 181 PRO A O 1
ATOM 1343 N N . PHE A 1 182 ? 30.362 25.452 -35.968 1.00 46.69 182 PHE A N 1
ATOM 1344 C CA . PHE A 1 182 ? 29.803 26.636 -35.322 1.00 46.69 182 PHE A CA 1
ATOM 1345 C C . PHE A 1 182 ? 30.041 26.524 -33.808 1.00 46.69 182 PHE A C 1
ATOM 1347 O O . PHE A 1 182 ? 29.137 26.284 -33.018 1.00 46.69 182 PHE A O 1
ATOM 1354 N N . LEU A 1 183 ? 31.304 26.653 -33.409 1.00 47.41 183 LEU A N 1
ATOM 1355 C CA . LEU A 1 183 ? 31.704 27.077 -32.072 1.00 47.41 183 LEU A CA 1
ATOM 1356 C C . LEU A 1 183 ? 32.591 28.309 -32.240 1.00 47.41 183 LEU A C 1
ATOM 1358 O O . LEU A 1 183 ? 33.762 28.329 -31.875 1.00 47.41 183 LEU A O 1
ATOM 1362 N N . ALA A 1 184 ? 32.004 29.358 -32.817 1.00 43.69 184 ALA A N 1
ATOM 1363 C CA . ALA A 1 184 ? 32.491 30.712 -32.630 1.00 43.69 184 ALA A CA 1
ATOM 1364 C C . ALA A 1 184 ? 32.084 31.161 -31.220 1.00 43.69 184 ALA A C 1
ATOM 1366 O O . ALA A 1 184 ? 31.082 31.840 -31.014 1.00 43.69 184 ALA A O 1
ATOM 1367 N N . VAL A 1 185 ? 32.876 30.741 -30.236 1.00 51.31 185 VAL A N 1
ATOM 1368 C CA . VAL A 1 185 ? 33.065 31.541 -29.027 1.00 51.31 185 VAL A CA 1
ATOM 1369 C C . VAL A 1 185 ? 33.816 32.799 -29.484 1.00 51.31 185 VAL A C 1
ATOM 1371 O O . VAL A 1 185 ? 34.867 32.664 -30.116 1.00 51.31 185 VAL A O 1
ATOM 1374 N N . PRO A 1 186 ? 33.314 34.020 -29.243 1.00 42.75 186 PRO A N 1
ATOM 1375 C CA . PRO A 1 186 ? 34.013 35.225 -29.652 1.00 42.75 186 PRO A CA 1
ATOM 1376 C C . PRO A 1 186 ? 35.161 35.467 -28.676 1.00 42.75 186 PRO A C 1
ATOM 1378 O O . PRO A 1 186 ? 34.959 36.040 -27.614 1.00 42.75 186 PRO A O 1
ATOM 1381 N N . ASN A 1 187 ? 36.372 35.048 -29.034 1.00 46.56 187 ASN A N 1
ATOM 1382 C CA . ASN A 1 187 ? 37.575 35.590 -28.416 1.00 46.56 187 ASN A CA 1
ATOM 1383 C C . ASN A 1 187 ? 38.515 36.118 -29.500 1.00 46.56 187 ASN A C 1
ATOM 1385 O O . ASN A 1 187 ? 39.203 35.376 -30.191 1.00 46.56 187 ASN A O 1
ATOM 1389 N N . THR A 1 188 ? 38.470 37.446 -29.624 1.00 47.78 188 THR A N 1
ATOM 1390 C CA . THR A 1 188 ? 39.633 38.331 -29.785 1.00 47.78 188 THR A CA 1
ATOM 1391 C C . THR A 1 188 ? 40.638 37.975 -30.884 1.00 47.78 188 THR A C 1
ATOM 1393 O O . THR A 1 188 ? 41.631 37.290 -30.671 1.00 47.78 188 THR A O 1
ATOM 1396 N N . VAL A 1 189 ? 40.373 38.528 -32.067 1.00 45.53 189 VAL A N 1
ATOM 1397 C CA . VAL A 1 189 ? 41.207 39.525 -32.766 1.00 45.53 189 VAL A CA 1
ATOM 1398 C C . VAL A 1 189 ? 42.645 39.734 -32.233 1.00 45.53 189 VAL A C 1
ATOM 1400 O O . VAL A 1 189 ? 42.834 40.045 -31.062 1.00 45.53 189 VAL A O 1
ATOM 1403 N N . LEU A 1 190 ? 43.583 39.744 -33.197 1.00 45.47 190 LEU A N 1
ATOM 1404 C CA . LEU A 1 190 ? 44.979 40.237 -33.210 1.00 45.47 190 LEU A CA 1
ATOM 1405 C C . LEU A 1 190 ? 46.096 39.207 -32.981 1.00 45.47 190 LEU A C 1
ATOM 1407 O O . LEU A 1 190 ? 46.520 38.938 -31.864 1.00 45.47 190 LEU A O 1
ATOM 1411 N N . GLY A 1 191 ? 46.676 38.755 -34.095 1.00 40.09 191 GLY A N 1
ATOM 1412 C CA . GLY A 1 191 ? 47.974 38.085 -34.118 1.00 40.09 191 GLY A CA 1
ATOM 1413 C C . GLY A 1 191 ? 48.360 37.629 -35.520 1.00 40.09 191 GLY A C 1
ATOM 1414 O O . GLY A 1 191 ? 48.189 36.466 -35.859 1.00 40.09 191 GLY A O 1
ATOM 1415 N N . LEU A 1 192 ? 48.825 38.570 -36.345 1.00 44.56 192 LEU A N 1
ATOM 1416 C CA . LEU A 1 192 ? 49.432 38.349 -37.661 1.00 44.56 192 LEU A CA 1
ATOM 1417 C C . LEU A 1 192 ? 50.501 37.244 -37.613 1.00 44.56 192 LEU A C 1
ATOM 1419 O O . LEU A 1 192 ? 51.348 37.270 -36.724 1.00 44.56 192 LEU A O 1
ATOM 1423 N N . GLY A 1 193 ? 50.559 36.373 -38.627 1.00 39.16 193 GLY A N 1
ATOM 1424 C CA . GLY A 1 193 ? 51.749 35.536 -38.809 1.00 39.16 193 GLY A CA 1
ATOM 1425 C C . GLY A 1 193 ? 51.602 34.308 -39.701 1.00 39.16 193 GLY A C 1
ATOM 1426 O O . GLY A 1 193 ? 51.586 33.193 -39.209 1.00 39.16 193 GLY A O 1
ATOM 1427 N N . THR A 1 194 ? 51.596 34.542 -41.014 1.00 43.62 194 THR A N 1
ATOM 1428 C CA . THR A 1 194 ? 52.357 33.778 -42.027 1.00 43.62 194 THR A CA 1
ATOM 1429 C C . THR A 1 194 ? 52.122 32.270 -42.265 1.00 43.62 194 THR A C 1
ATOM 1431 O O . THR A 1 194 ? 52.352 31.409 -41.426 1.00 43.62 194 THR A O 1
ATOM 1434 N N . THR A 1 195 ? 51.904 32.001 -43.560 1.00 39.09 195 THR A N 1
ATOM 1435 C CA . THR A 1 195 ? 52.360 30.856 -44.379 1.00 39.09 195 THR A CA 1
ATOM 1436 C C . THR A 1 195 ? 51.510 29.585 -44.449 1.00 39.09 195 THR A C 1
ATOM 1438 O O . THR A 1 195 ? 51.664 28.624 -43.707 1.00 39.09 195 THR A O 1
ATOM 1441 N N . LEU A 1 196 ? 50.690 29.580 -45.506 1.00 51.56 196 LEU A N 1
ATOM 1442 C CA . LEU A 1 196 ? 50.552 28.506 -46.495 1.00 51.56 196 LEU A CA 1
ATOM 1443 C C . LEU A 1 196 ? 51.750 27.533 -46.535 1.00 51.56 196 LEU A C 1
ATOM 1445 O O . LEU A 1 196 ? 52.810 27.911 -47.032 1.00 51.56 196 LEU A O 1
ATOM 1449 N N . SER A 1 197 ? 51.558 26.282 -46.100 1.00 43.06 197 SER A N 1
ATOM 1450 C CA . SER A 1 197 ? 52.131 25.063 -46.712 1.00 43.06 197 SER A CA 1
ATOM 1451 C C . SER A 1 197 ? 51.814 23.817 -45.884 1.00 43.06 197 SER A C 1
ATOM 1453 O O . SER A 1 197 ? 52.494 23.496 -44.916 1.00 43.06 197 SER A O 1
ATOM 1455 N N . SER A 1 198 ? 50.780 23.087 -46.293 1.00 45.44 198 SER A N 1
ATOM 1456 C CA . SER A 1 198 ? 50.740 21.613 -46.254 1.00 45.44 198 SER A CA 1
ATOM 1457 C C . SER A 1 198 ? 49.506 21.119 -47.010 1.00 45.44 198 SER A C 1
ATOM 1459 O O . SER A 1 198 ? 48.634 20.424 -46.503 1.00 45.44 198 SER A O 1
ATOM 1461 N N . VAL A 1 199 ? 49.463 21.483 -48.292 1.00 51.44 199 VAL A N 1
ATOM 1462 C CA . VAL A 1 199 ? 48.812 20.671 -49.321 1.00 51.44 199 VAL A CA 1
ATOM 1463 C C . VAL A 1 199 ? 49.815 19.577 -49.684 1.00 51.44 199 VAL A C 1
ATOM 1465 O O . VAL A 1 199 ? 50.594 19.764 -50.607 1.00 51.44 199 VAL A O 1
ATOM 1468 N N . ILE A 1 200 ? 49.855 18.475 -48.927 1.00 46.19 200 ILE A N 1
ATOM 1469 C CA . ILE A 1 200 ? 50.514 17.221 -49.335 1.00 46.19 200 ILE A CA 1
ATOM 1470 C C . ILE A 1 200 ? 49.682 16.032 -48.812 1.00 46.19 200 ILE A C 1
ATOM 1472 O O . ILE A 1 200 ? 49.665 15.724 -47.625 1.00 46.19 200 ILE A O 1
ATOM 1476 N N . THR A 1 201 ? 48.986 15.388 -49.757 1.00 44.38 201 THR A N 1
ATOM 1477 C CA . THR A 1 201 ? 48.503 13.989 -49.768 1.00 44.38 201 THR A CA 1
ATOM 1478 C C . THR A 1 201 ? 47.645 13.470 -48.606 1.00 44.38 201 THR A C 1
ATOM 1480 O O . THR A 1 201 ? 48.115 12.732 -47.748 1.00 44.38 201 THR A O 1
ATOM 1483 N N . ASN A 1 202 ? 46.327 13.645 -48.739 1.00 44.03 202 ASN A N 1
ATOM 1484 C CA . ASN A 1 202 ? 45.367 12.574 -48.443 1.00 44.03 202 ASN A CA 1
ATOM 1485 C C . ASN A 1 202 ? 45.094 11.801 -49.748 1.00 44.03 202 ASN A C 1
ATOM 1487 O O . ASN A 1 202 ? 44.052 11.966 -50.372 1.00 44.03 202 ASN A O 1
ATOM 1491 N N . LEU A 1 203 ? 46.075 11.014 -50.208 1.00 46.72 203 LEU A N 1
ATOM 1492 C CA . LEU A 1 203 ? 45.968 10.137 -51.391 1.00 46.72 203 LEU A CA 1
ATOM 1493 C C . LEU A 1 203 ? 46.195 8.661 -51.015 1.00 46.72 203 LEU A C 1
ATOM 1495 O O . LEU A 1 203 ? 46.726 7.864 -51.779 1.00 46.72 203 LEU A O 1
ATOM 1499 N N . GLY A 1 204 ? 45.791 8.289 -49.803 1.00 37.38 204 GLY A N 1
ATOM 1500 C CA . GLY A 1 204 ? 45.848 6.916 -49.322 1.00 37.38 204 GLY A CA 1
ATOM 1501 C C . GLY A 1 204 ? 45.178 6.804 -47.963 1.00 37.38 204 GLY A C 1
ATOM 1502 O O . GLY A 1 204 ? 45.778 7.164 -46.956 1.00 37.38 204 GLY A O 1
ATOM 1503 N N . GLY A 1 205 ? 43.937 6.313 -47.930 1.00 39.69 205 GLY A N 1
ATOM 1504 C CA . GLY A 1 205 ? 43.318 5.908 -46.668 1.00 39.69 205 GLY A CA 1
ATOM 1505 C C . GLY A 1 205 ? 41.849 6.255 -46.461 1.00 39.69 205 GLY A C 1
ATOM 1506 O O . GLY A 1 205 ? 41.490 6.593 -45.336 1.00 39.69 205 GLY A O 1
ATOM 1507 N N . ASN A 1 206 ? 40.978 6.045 -47.455 1.00 47.81 206 ASN A N 1
ATOM 1508 C CA . ASN A 1 206 ? 39.542 5.843 -47.186 1.00 47.81 206 ASN A CA 1
ATOM 1509 C C . ASN A 1 206 ? 39.313 4.750 -46.104 1.00 47.81 206 ASN A C 1
ATOM 1511 O O . ASN A 1 206 ? 38.332 4.788 -45.376 1.00 47.81 206 ASN A O 1
ATOM 1515 N N . ALA A 1 207 ? 40.298 3.870 -45.872 1.00 49.03 207 ALA A N 1
ATOM 1516 C CA . ALA A 1 207 ? 40.302 2.875 -44.801 1.00 49.03 207 ALA A CA 1
ATOM 1517 C C . ALA A 1 207 ? 40.310 3.429 -43.352 1.00 49.03 207 ALA A C 1
ATOM 1519 O O . ALA A 1 207 ? 39.885 2.716 -42.446 1.00 49.03 207 ALA A O 1
ATOM 1520 N N . ARG A 1 208 ? 40.771 4.666 -43.081 1.00 47.84 208 ARG A N 1
ATOM 1521 C CA . ARG A 1 208 ? 40.723 5.242 -41.711 1.00 47.84 208 ARG A CA 1
ATOM 1522 C C . ARG A 1 208 ? 39.380 5.898 -41.386 1.00 47.84 208 ARG A C 1
ATOM 1524 O O . ARG A 1 208 ? 38.972 5.926 -40.224 1.00 47.84 208 ARG A O 1
ATOM 1531 N N . GLN A 1 209 ? 38.671 6.385 -42.398 1.00 50.19 209 GLN A N 1
ATOM 1532 C CA . GLN A 1 209 ? 37.320 6.911 -42.226 1.00 50.19 209 GLN A CA 1
ATOM 1533 C C . GLN A 1 209 ? 36.309 5.759 -42.110 1.00 50.19 209 GLN A C 1
ATOM 1535 O O . GLN A 1 209 ? 35.440 5.802 -41.244 1.00 50.19 209 GLN A O 1
ATOM 1540 N N . ASP A 1 210 ? 36.538 4.660 -42.837 1.00 51.34 210 ASP A N 1
ATOM 1541 C CA . ASP A 1 210 ? 35.794 3.410 -42.651 1.00 51.34 210 ASP A CA 1
ATOM 1542 C C . ASP A 1 210 ? 36.065 2.761 -41.281 1.00 51.34 210 ASP A C 1
ATOM 1544 O O . ASP A 1 210 ? 35.135 2.283 -40.633 1.00 51.34 210 ASP A O 1
ATOM 1548 N N . GLN A 1 211 ? 37.307 2.790 -40.770 1.00 53.78 211 GLN A N 1
ATOM 1549 C CA . GLN A 1 211 ? 37.610 2.269 -39.426 1.00 53.78 211 GLN A CA 1
ATOM 1550 C C . GLN A 1 211 ? 36.993 3.103 -38.298 1.00 53.78 211 GLN A C 1
ATOM 1552 O O . GLN A 1 211 ? 36.510 2.528 -37.325 1.00 53.78 211 GLN A O 1
ATOM 1557 N N . THR A 1 212 ? 36.961 4.433 -38.413 1.00 54.91 212 THR A N 1
ATOM 1558 C CA . THR A 1 212 ? 36.300 5.275 -37.399 1.00 54.91 212 THR A CA 1
ATOM 1559 C C . THR A 1 212 ? 34.774 5.163 -37.480 1.00 54.91 212 THR A C 1
ATOM 1561 O O . THR A 1 212 ? 34.123 5.061 -36.442 1.00 54.91 212 THR A O 1
ATOM 1564 N N . ALA A 1 213 ? 34.190 5.056 -38.680 1.00 52.41 213 ALA A N 1
ATOM 1565 C CA . ALA A 1 213 ? 32.762 4.774 -38.852 1.00 52.41 213 ALA A CA 1
ATOM 1566 C C . ALA A 1 213 ? 32.361 3.391 -38.295 1.00 52.41 213 ALA A C 1
ATOM 1568 O O . ALA A 1 213 ? 31.348 3.271 -37.602 1.00 52.41 213 ALA A O 1
ATOM 1569 N N . ALA A 1 214 ? 33.177 2.355 -38.517 1.00 58.16 214 ALA A N 1
ATOM 1570 C CA . ALA A 1 214 ? 32.943 1.016 -37.974 1.00 58.16 214 ALA A CA 1
ATOM 1571 C C . ALA A 1 214 ? 33.064 0.966 -36.437 1.00 58.16 214 ALA A C 1
ATOM 1573 O O . ALA A 1 214 ? 32.239 0.333 -35.775 1.00 58.16 214 ALA A O 1
ATOM 1574 N N . GLN A 1 215 ? 34.037 1.672 -35.849 1.00 60.06 215 GLN A N 1
ATOM 1575 C CA . GLN A 1 215 ? 34.197 1.761 -34.388 1.00 60.06 215 GLN A CA 1
ATOM 1576 C C . GLN A 1 215 ? 33.055 2.541 -33.714 1.00 60.06 215 GLN A C 1
ATOM 1578 O O . GLN A 1 215 ? 32.600 2.172 -32.626 1.00 60.06 215 GLN A O 1
ATOM 1583 N N . ASN A 1 216 ? 32.527 3.572 -34.379 1.00 64.19 216 ASN A N 1
ATOM 1584 C CA . ASN A 1 216 ? 31.389 4.341 -33.876 1.00 64.19 216 ASN A CA 1
ATOM 1585 C C . ASN A 1 216 ? 30.095 3.508 -33.860 1.00 64.19 216 ASN A C 1
ATOM 1587 O O . ASN A 1 216 ? 29.351 3.558 -32.881 1.00 64.19 216 ASN A O 1
ATOM 1591 N N . ASN A 1 217 ? 29.862 2.674 -34.880 1.00 67.00 217 ASN A N 1
ATOM 1592 C CA . ASN A 1 217 ? 28.701 1.778 -34.925 1.00 67.00 217 ASN A CA 1
ATOM 1593 C C . ASN A 1 217 ? 28.734 0.705 -33.826 1.00 67.00 217 ASN A C 1
ATOM 1595 O O . ASN A 1 217 ? 27.719 0.476 -33.167 1.00 67.00 217 ASN A O 1
ATOM 1599 N N . ALA A 1 218 ? 29.896 0.097 -33.568 1.00 74.44 218 ALA A N 1
ATOM 1600 C CA . ALA A 1 218 ? 30.053 -0.867 -32.476 1.00 74.44 218 ALA A CA 1
ATOM 1601 C C . ALA A 1 218 ? 29.794 -0.227 -31.097 1.00 74.44 218 ALA A C 1
ATOM 1603 O O . ALA A 1 218 ? 29.174 -0.833 -30.223 1.00 74.44 218 ALA A O 1
ATOM 1604 N N . THR A 1 219 ? 30.201 1.033 -30.922 1.00 82.56 219 THR A N 1
ATOM 1605 C CA . THR A 1 219 ? 29.971 1.783 -29.679 1.00 82.56 219 THR A CA 1
ATOM 1606 C C . THR A 1 219 ? 28.488 2.114 -29.473 1.00 82.56 219 THR A C 1
ATOM 1608 O O . THR A 1 219 ? 27.992 2.023 -28.352 1.00 82.56 219 THR A O 1
ATOM 1611 N N . LEU A 1 220 ? 27.751 2.462 -30.536 1.00 80.00 220 LEU A N 1
ATOM 1612 C CA . LEU A 1 220 ? 26.304 2.708 -30.455 1.00 80.00 220 LEU A CA 1
ATOM 1613 C C . LEU A 1 220 ? 25.525 1.437 -30.100 1.00 80.00 220 LEU A C 1
ATOM 1615 O O . LEU A 1 220 ? 24.622 1.495 -29.269 1.00 80.00 220 LEU A O 1
ATOM 1619 N N . GLN A 1 221 ? 25.904 0.288 -30.661 1.00 83.25 221 GLN A N 1
ATOM 1620 C CA . GLN A 1 221 ? 25.291 -0.996 -30.309 1.00 83.25 221 GLN A CA 1
ATOM 1621 C C . GLN A 1 221 ? 25.553 -1.377 -28.847 1.00 83.25 221 GLN A C 1
ATOM 1623 O O . GLN A 1 221 ? 24.637 -1.823 -28.159 1.00 83.25 221 GLN A O 1
ATOM 1628 N N . LEU A 1 222 ? 26.765 -1.127 -28.339 1.00 87.19 222 LEU A N 1
ATOM 1629 C CA . LEU A 1 222 ? 27.075 -1.335 -26.924 1.00 87.19 222 LEU A CA 1
ATOM 1630 C C . LEU A 1 222 ? 26.215 -0.442 -26.017 1.00 87.19 222 LEU A C 1
ATOM 1632 O O . LEU A 1 222 ? 25.709 -0.912 -25.002 1.00 87.19 222 LEU A O 1
ATOM 1636 N N . ARG A 1 223 ? 25.999 0.823 -26.404 1.00 85.00 223 ARG A N 1
ATOM 1637 C CA . ARG A 1 223 ? 25.123 1.743 -25.661 1.00 85.00 223 ARG A CA 1
ATOM 1638 C C . ARG A 1 223 ? 23.671 1.283 -25.652 1.00 85.00 223 ARG A C 1
ATOM 1640 O O . ARG A 1 223 ? 23.024 1.402 -24.620 1.00 85.00 223 ARG A O 1
ATOM 1647 N N . ILE A 1 224 ? 23.160 0.746 -26.761 1.00 88.06 224 ILE A N 1
ATOM 1648 C CA . ILE A 1 224 ? 21.804 0.176 -26.800 1.00 88.06 224 ILE A CA 1
ATOM 1649 C C . ILE A 1 224 ? 21.707 -0.987 -25.807 1.00 88.06 224 ILE A C 1
ATOM 1651 O O . ILE A 1 224 ? 20.824 -0.973 -24.956 1.00 88.06 224 ILE A O 1
ATOM 1655 N N . ALA A 1 225 ? 22.664 -1.919 -25.827 1.00 89.62 225 ALA A N 1
ATOM 1656 C CA . ALA A 1 225 ? 22.689 -3.043 -24.889 1.00 89.62 225 ALA A CA 1
ATOM 1657 C C . ALA A 1 225 ? 22.805 -2.595 -23.415 1.00 89.62 225 ALA A C 1
ATOM 1659 O O . ALA A 1 225 ? 22.195 -3.187 -22.522 1.00 89.62 225 ALA A O 1
ATOM 1660 N N . GLU A 1 226 ? 23.564 -1.531 -23.136 1.00 90.56 226 GLU A N 1
ATOM 1661 C CA . GLU A 1 226 ? 23.662 -0.950 -21.794 1.00 90.56 226 GLU A CA 1
ATOM 1662 C C . GLU A 1 226 ? 22.338 -0.313 -21.344 1.00 90.56 226 GLU A C 1
ATOM 1664 O O . GLU A 1 226 ? 21.898 -0.543 -20.215 1.00 90.56 226 GLU A O 1
ATOM 1669 N N . ILE A 1 227 ? 21.666 0.428 -22.230 1.00 91.56 227 ILE A N 1
ATOM 1670 C CA . ILE A 1 227 ? 20.357 1.034 -21.950 1.00 91.56 227 ILE A CA 1
ATOM 1671 C C . ILE A 1 227 ? 19.289 -0.051 -21.751 1.00 91.56 227 ILE A C 1
ATOM 1673 O O . ILE A 1 227 ? 18.473 0.056 -20.837 1.00 91.56 227 ILE A O 1
ATOM 1677 N N . GLU A 1 228 ? 19.317 -1.131 -22.531 1.00 92.25 228 GLU A N 1
ATOM 1678 C CA . GLU A 1 228 ? 18.428 -2.284 -22.343 1.00 92.25 228 GLU A CA 1
ATOM 1679 C C . GLU A 1 228 ? 18.638 -2.947 -20.979 1.00 92.25 228 GLU A C 1
ATOM 1681 O O . GLU A 1 228 ? 17.674 -3.255 -20.273 1.00 92.25 228 GLU A O 1
ATOM 1686 N N . LYS A 1 229 ? 19.893 -3.103 -20.547 1.00 95.56 229 LYS A N 1
ATOM 1687 C CA . LYS A 1 229 ? 20.200 -3.601 -19.203 1.00 95.56 229 LYS A CA 1
ATOM 1688 C C . LYS A 1 229 ? 19.688 -2.650 -18.118 1.00 95.56 229 LYS A C 1
ATOM 1690 O O . LYS A 1 229 ? 19.102 -3.110 -17.139 1.00 95.56 229 LYS A O 1
ATOM 1695 N N . ALA A 1 230 ? 19.874 -1.340 -18.290 1.00 92.81 230 ALA A N 1
ATOM 1696 C CA . ALA A 1 230 ? 19.359 -0.336 -17.361 1.00 92.81 230 ALA A CA 1
ATOM 1697 C C . ALA A 1 230 ? 17.824 -0.375 -17.281 1.00 92.81 230 ALA A C 1
ATOM 1699 O O . ALA A 1 230 ? 17.260 -0.282 -16.192 1.00 92.81 230 ALA A O 1
ATOM 1700 N N . LYS A 1 231 ? 17.141 -0.600 -18.410 1.00 93.38 231 LYS A N 1
ATOM 1701 C CA . LYS A 1 231 ? 15.686 -0.778 -18.468 1.00 93.38 231 LYS A CA 1
ATOM 1702 C C . LYS A 1 231 ? 15.224 -1.984 -17.646 1.00 93.38 231 LYS A C 1
ATOM 1704 O O . LYS A 1 231 ? 14.244 -1.876 -16.908 1.00 93.38 231 LYS A O 1
ATOM 1709 N N . LEU A 1 232 ? 15.927 -3.116 -17.742 1.00 95.62 232 LEU A N 1
ATOM 1710 C CA . LEU A 1 232 ? 15.619 -4.309 -16.946 1.00 95.62 232 LEU A CA 1
ATOM 1711 C C . LEU A 1 232 ? 15.830 -4.073 -15.440 1.00 95.62 232 LEU A C 1
ATOM 1713 O O . LEU A 1 232 ? 14.981 -4.488 -14.654 1.00 95.62 232 LEU A O 1
ATOM 1717 N N . ASP A 1 233 ? 16.894 -3.365 -15.040 1.00 96.31 233 ASP A N 1
ATOM 1718 C CA . ASP A 1 233 ? 17.128 -2.994 -13.630 1.00 96.31 233 ASP A CA 1
ATOM 1719 C C . ASP A 1 233 ? 16.020 -2.063 -13.105 1.00 96.31 233 ASP A C 1
ATOM 1721 O O . ASP A 1 233 ? 15.444 -2.304 -12.046 1.00 96.31 233 ASP A O 1
ATOM 1725 N N . VAL A 1 234 ? 15.637 -1.034 -13.870 1.00 93.88 234 VAL A N 1
ATOM 1726 C CA . VAL A 1 234 ? 14.542 -0.126 -13.483 1.00 93.88 234 VAL A CA 1
ATOM 1727 C C . VAL A 1 234 ? 13.220 -0.880 -13.339 1.00 93.88 234 VAL A C 1
ATOM 1729 O O . VAL A 1 234 ? 12.497 -0.654 -12.369 1.00 93.88 234 VAL A O 1
ATOM 1732 N N . LYS A 1 235 ? 12.913 -1.808 -14.254 1.00 95.38 235 LYS A N 1
ATOM 1733 C CA . LYS A 1 235 ? 11.715 -2.648 -14.154 1.00 95.38 235 LYS A CA 1
ATOM 1734 C C . LYS A 1 235 ? 11.719 -3.483 -12.869 1.00 95.38 235 LYS A C 1
ATOM 1736 O O . LYS A 1 235 ? 10.732 -3.444 -12.140 1.00 95.38 235 LYS A O 1
ATOM 1741 N N . ALA A 1 236 ? 12.822 -4.168 -12.567 1.00 96.38 236 ALA A N 1
ATOM 1742 C CA . ALA A 1 236 ? 12.948 -4.963 -11.346 1.00 96.38 236 ALA A CA 1
ATOM 1743 C C . ALA A 1 236 ? 12.763 -4.101 -10.081 1.00 96.38 236 ALA A C 1
ATOM 1745 O O . ALA A 1 236 ? 12.022 -4.469 -9.175 1.00 96.38 236 ALA A O 1
ATOM 1746 N N . ARG A 1 237 ? 13.339 -2.892 -10.051 1.00 96.25 237 ARG A N 1
ATOM 1747 C CA . ARG A 1 237 ? 13.164 -1.956 -8.926 1.00 96.25 237 ARG A CA 1
ATOM 1748 C C . ARG A 1 237 ? 11.726 -1.475 -8.750 1.00 96.25 237 ARG A C 1
ATOM 1750 O O . ARG A 1 237 ? 11.288 -1.278 -7.617 1.00 96.25 237 ARG A O 1
ATOM 1757 N N . ILE A 1 238 ? 10.999 -1.244 -9.845 1.00 94.94 238 ILE A N 1
ATOM 1758 C CA . ILE A 1 238 ? 9.575 -0.881 -9.787 1.00 94.94 238 ILE A CA 1
ATOM 1759 C C . ILE A 1 238 ? 8.772 -2.049 -9.210 1.00 94.94 238 ILE A C 1
ATOM 1761 O O . ILE A 1 238 ? 7.949 -1.830 -8.323 1.00 94.94 238 ILE A O 1
ATOM 1765 N N . GLU A 1 239 ? 9.037 -3.275 -9.667 1.00 95.56 239 GLU A N 1
ATOM 1766 C CA . GLU A 1 239 ? 8.394 -4.485 -9.146 1.00 95.56 239 GLU A CA 1
ATOM 1767 C C . GLU A 1 239 ? 8.622 -4.629 -7.632 1.00 95.56 239 GLU A C 1
ATOM 1769 O O . GLU A 1 239 ? 7.651 -4.727 -6.876 1.00 95.56 239 GLU A O 1
ATOM 1774 N N . ASP A 1 240 ? 9.870 -4.514 -7.172 1.00 96.56 240 ASP A N 1
ATOM 1775 C CA . ASP A 1 240 ? 10.220 -4.578 -5.748 1.00 96.56 240 ASP A CA 1
ATOM 1776 C C . ASP A 1 240 ? 9.545 -3.469 -4.923 1.00 96.56 240 ASP A C 1
ATOM 1778 O O . ASP A 1 240 ? 9.013 -3.719 -3.838 1.00 96.56 240 ASP A O 1
ATOM 1782 N N . SER A 1 241 ? 9.518 -2.235 -5.441 1.00 95.19 241 SER A N 1
ATOM 1783 C CA . SER A 1 241 ? 8.901 -1.080 -4.774 1.00 95.19 241 SER A CA 1
ATOM 1784 C C . SER A 1 241 ? 7.384 -1.238 -4.609 1.00 95.19 241 SER A C 1
ATOM 1786 O O . SER A 1 241 ? 6.828 -0.918 -3.548 1.00 95.19 241 SER A O 1
ATOM 1788 N N . VAL A 1 242 ? 6.705 -1.769 -5.633 1.00 95.75 242 VAL A N 1
ATOM 1789 C CA . VAL A 1 242 ? 5.266 -2.069 -5.587 1.00 95.75 242 VAL A CA 1
ATOM 1790 C C . VAL A 1 242 ? 4.991 -3.167 -4.561 1.00 95.75 242 VAL A C 1
ATOM 1792 O O . VAL A 1 242 ? 4.129 -2.984 -3.700 1.00 95.75 242 VAL A O 1
ATOM 1795 N N . ILE A 1 243 ? 5.754 -4.264 -4.590 1.00 96.19 243 ILE A N 1
ATOM 1796 C CA . ILE A 1 243 ? 5.607 -5.377 -3.640 1.00 96.19 243 ILE A CA 1
ATOM 1797 C C . ILE A 1 243 ? 5.816 -4.892 -2.202 1.00 96.19 243 ILE A C 1
ATOM 1799 O O . ILE A 1 243 ? 4.981 -5.144 -1.332 1.00 96.19 243 ILE A O 1
ATOM 1803 N N . GLN A 1 244 ? 6.891 -4.143 -1.945 1.00 96.44 244 GLN A N 1
ATOM 1804 C CA . GLN A 1 244 ? 7.182 -3.615 -0.614 1.00 96.44 244 GLN A CA 1
ATOM 1805 C C . GLN A 1 244 ? 6.065 -2.691 -0.112 1.00 96.44 244 GLN A C 1
ATOM 1807 O O . GLN A 1 244 ? 5.675 -2.768 1.055 1.00 96.44 244 GLN A O 1
ATOM 1812 N N . SER A 1 245 ? 5.541 -1.824 -0.981 1.00 95.62 245 SER A N 1
ATOM 1813 C CA . SER A 1 245 ? 4.464 -0.898 -0.619 1.00 95.62 245 SER A CA 1
ATOM 1814 C C . SER A 1 245 ? 3.151 -1.630 -0.324 1.00 95.62 245 SER A C 1
ATOM 1816 O O . SER A 1 245 ? 2.455 -1.258 0.618 1.00 95.62 245 SER A O 1
ATOM 1818 N N . LEU A 1 246 ? 2.838 -2.702 -1.060 1.00 95.88 246 LEU A N 1
ATOM 1819 C CA . LEU A 1 246 ? 1.664 -3.544 -0.803 1.00 95.88 246 LEU A CA 1
ATOM 1820 C C . LEU A 1 246 ? 1.771 -4.301 0.525 1.00 95.88 246 LEU A C 1
ATOM 1822 O O . LEU A 1 246 ? 0.816 -4.311 1.296 1.00 95.88 246 LEU A O 1
ATOM 1826 N N . ILE A 1 247 ? 2.940 -4.863 0.847 1.00 96.31 247 ILE A N 1
ATOM 1827 C CA . ILE A 1 247 ? 3.161 -5.531 2.141 1.00 96.31 247 ILE A CA 1
ATOM 1828 C C . ILE A 1 247 ? 2.983 -4.539 3.300 1.00 96.31 247 ILE A C 1
ATOM 1830 O O . ILE A 1 247 ? 2.338 -4.856 4.299 1.00 96.31 247 ILE A O 1
ATOM 1834 N N . GLN A 1 248 ? 3.529 -3.324 3.172 1.00 96.25 248 GLN A N 1
ATOM 1835 C CA . GLN A 1 248 ? 3.349 -2.267 4.175 1.00 96.25 248 GLN A CA 1
ATOM 1836 C C . GLN A 1 248 ? 1.879 -1.872 4.325 1.00 96.25 248 GLN A C 1
ATOM 1838 O O . GLN A 1 248 ? 1.404 -1.675 5.442 1.00 96.25 248 GLN A O 1
ATOM 1843 N N . PHE A 1 249 ? 1.157 -1.763 3.211 1.00 96.25 249 PHE A N 1
ATOM 1844 C CA . PHE A 1 249 ? -0.266 -1.462 3.226 1.00 96.25 249 PHE A CA 1
ATOM 1845 C C . PHE A 1 249 ? -1.068 -2.542 3.962 1.00 96.25 249 PHE A C 1
ATOM 1847 O O . PHE A 1 249 ? -1.852 -2.202 4.847 1.00 96.25 249 PHE A O 1
ATOM 1854 N N . ASP A 1 250 ? -0.820 -3.822 3.684 1.00 96.19 250 ASP A N 1
ATOM 1855 C CA . ASP A 1 250 ? -1.519 -4.928 4.345 1.00 96.19 250 ASP A CA 1
ATOM 1856 C C . ASP A 1 250 ? -1.263 -4.971 5.853 1.00 96.19 250 ASP A C 1
ATOM 1858 O O . ASP A 1 250 ? -2.190 -5.180 6.637 1.00 96.19 250 ASP A O 1
ATOM 1862 N N . GLN A 1 251 ? -0.030 -4.701 6.286 1.00 96.31 251 GLN A N 1
ATOM 1863 C CA . GLN A 1 251 ? 0.289 -4.594 7.713 1.00 96.31 251 GLN A CA 1
ATOM 1864 C C . GLN A 1 251 ? -0.525 -3.487 8.395 1.00 96.31 251 GLN A C 1
ATOM 1866 O O . GLN A 1 251 ? -1.060 -3.690 9.487 1.00 96.31 251 GLN A O 1
ATOM 1871 N N . VAL A 1 252 ? -0.645 -2.321 7.752 1.00 96.25 252 VAL A N 1
ATOM 1872 C CA . VAL A 1 252 ? -1.415 -1.188 8.288 1.00 96.25 252 VAL A CA 1
ATOM 1873 C C . VAL A 1 252 ? -2.920 -1.462 8.243 1.00 96.25 252 VAL A C 1
ATOM 1875 O O . VAL A 1 252 ? -3.626 -1.098 9.181 1.00 96.25 252 VAL A O 1
ATOM 1878 N N . LYS A 1 253 ? -3.413 -2.141 7.204 1.00 95.38 253 LYS A N 1
ATOM 1879 C CA . LYS A 1 253 ? -4.813 -2.571 7.079 1.00 95.38 253 LYS A CA 1
ATOM 1880 C C . LYS A 1 253 ? -5.204 -3.496 8.230 1.00 95.38 253 LYS A C 1
ATOM 1882 O O . LYS A 1 253 ? -6.136 -3.189 8.965 1.00 95.38 253 LYS A O 1
ATOM 1887 N N . VAL A 1 254 ? -4.424 -4.552 8.469 1.00 95.81 254 VAL A N 1
ATOM 1888 C CA . VAL A 1 254 ? -4.660 -5.475 9.591 1.00 95.81 254 VAL A CA 1
ATOM 1889 C C . VAL A 1 254 ? -4.602 -4.739 10.935 1.00 95.81 254 VAL A C 1
ATOM 1891 O O . VAL A 1 254 ? -5.442 -4.974 11.802 1.00 95.81 254 VAL A O 1
ATOM 1894 N N . ALA A 1 255 ? -3.658 -3.810 11.120 1.00 96.19 255 ALA A N 1
ATOM 1895 C CA . ALA A 1 255 ? -3.584 -3.006 12.342 1.00 96.19 255 ALA A CA 1
ATOM 1896 C C . ALA A 1 255 ? -4.821 -2.109 12.542 1.00 96.19 255 ALA A C 1
ATOM 1898 O O . ALA A 1 255 ? -5.304 -1.975 13.670 1.00 96.19 255 ALA A O 1
ATOM 1899 N N . ALA A 1 256 ? -5.350 -1.518 11.467 1.00 95.00 256 ALA A N 1
ATOM 1900 C CA . ALA A 1 256 ? -6.571 -0.719 11.504 1.00 95.00 256 ALA A CA 1
ATOM 1901 C C . ALA A 1 256 ? -7.805 -1.573 11.840 1.00 95.00 256 ALA A C 1
ATOM 1903 O O . ALA A 1 256 ? -8.599 -1.170 12.692 1.00 95.00 256 ALA A O 1
ATOM 1904 N N . ASP A 1 257 ? -7.923 -2.765 11.251 1.00 94.31 257 ASP A N 1
ATOM 1905 C CA . ASP A 1 257 ? -9.020 -3.704 11.517 1.00 94.31 257 ASP A CA 1
ATOM 1906 C C . ASP A 1 257 ? -9.009 -4.183 12.979 1.00 94.31 257 ASP A C 1
ATOM 1908 O O . ASP A 1 257 ? -10.044 -4.206 13.651 1.00 94.31 257 ASP A O 1
ATOM 1912 N N . ILE A 1 258 ? -7.824 -4.502 13.515 1.00 96.75 258 ILE A N 1
ATOM 1913 C CA . ILE A 1 258 ? -7.654 -4.869 14.929 1.00 96.75 258 ILE A CA 1
ATOM 1914 C C . ILE A 1 258 ? -8.049 -3.703 15.841 1.00 96.75 258 ILE A C 1
ATOM 1916 O O . ILE A 1 258 ? -8.785 -3.908 16.809 1.00 96.75 258 ILE A O 1
ATOM 1920 N N . ALA A 1 259 ? -7.585 -2.483 15.548 1.00 95.81 259 ALA A N 1
ATOM 1921 C CA . ALA A 1 259 ? -7.927 -1.303 16.339 1.00 95.81 259 ALA A CA 1
ATOM 1922 C C . ALA A 1 259 ? -9.446 -1.062 16.356 1.00 95.81 259 ALA A C 1
ATOM 1924 O O . ALA A 1 259 ? -10.016 -0.766 17.408 1.00 95.81 259 ALA A O 1
ATOM 1925 N N . GLU A 1 260 ? -10.120 -1.243 15.218 1.00 94.25 260 GLU A N 1
ATOM 1926 C CA . GLU A 1 260 ? -11.573 -1.118 15.126 1.00 94.25 260 GLU A CA 1
ATOM 1927 C C . GLU A 1 260 ? -12.303 -2.202 15.935 1.00 94.25 260 GLU A C 1
ATOM 1929 O O . GLU A 1 260 ? -13.248 -1.895 16.668 1.00 94.25 260 GLU A O 1
ATOM 1934 N N . ALA A 1 261 ? -11.847 -3.455 15.880 1.00 94.75 261 ALA A N 1
ATOM 1935 C CA . ALA A 1 261 ? -12.411 -4.531 16.693 1.00 94.75 261 ALA A CA 1
ATOM 1936 C C . ALA A 1 261 ? -12.278 -4.251 18.204 1.00 94.75 261 ALA A C 1
ATOM 1938 O O . ALA A 1 261 ? -13.219 -4.495 18.968 1.00 94.75 261 ALA A O 1
ATOM 1939 N N . ILE A 1 262 ? -11.141 -3.692 18.641 1.00 95.88 262 ILE A N 1
ATOM 1940 C CA . ILE A 1 262 ? -10.927 -3.269 20.034 1.00 95.88 262 ILE A CA 1
ATOM 1941 C C . ILE A 1 262 ? -11.886 -2.132 20.401 1.00 95.88 262 ILE A C 1
ATOM 1943 O O . ILE A 1 262 ? -12.569 -2.228 21.421 1.00 95.88 262 ILE A O 1
ATOM 1947 N N . ALA A 1 263 ? -12.006 -1.106 19.554 1.00 95.38 263 ALA A N 1
ATOM 1948 C CA . ALA A 1 263 ? -12.917 0.016 19.782 1.00 95.38 263 ALA A CA 1
ATOM 1949 C C . ALA A 1 263 ? -14.378 -0.439 19.926 1.00 95.38 263 ALA A C 1
ATOM 1951 O O . ALA A 1 263 ? -15.076 0.002 20.839 1.00 95.38 263 ALA A O 1
ATOM 1952 N N . ASN A 1 264 ? -14.831 -1.376 19.087 1.00 94.12 264 ASN A N 1
ATOM 1953 C CA . ASN A 1 264 ? -16.185 -1.933 19.166 1.00 94.12 264 ASN A CA 1
ATOM 1954 C C . ASN A 1 264 ? -16.415 -2.704 20.480 1.00 94.12 264 ASN A C 1
ATOM 1956 O O . ASN A 1 264 ? -17.484 -2.611 21.098 1.00 94.12 264 ASN A O 1
ATOM 1960 N N . ARG A 1 265 ? -15.402 -3.443 20.951 1.00 96.56 265 ARG A N 1
ATOM 1961 C CA . ARG A 1 265 ? -15.461 -4.154 22.236 1.00 96.56 265 ARG A CA 1
ATOM 1962 C C . ARG A 1 265 ? -15.509 -3.187 23.417 1.00 96.56 265 ARG A C 1
ATOM 1964 O O . ARG A 1 265 ? -16.272 -3.416 24.356 1.00 96.56 265 ARG A O 1
ATOM 1971 N N . GLU A 1 266 ? 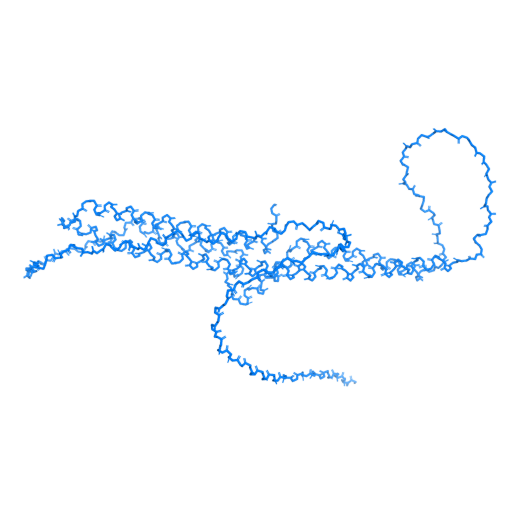-14.710 -2.126 23.391 1.00 95.50 266 GLU A N 1
ATOM 1972 C CA . GLU A 1 266 ? -14.708 -1.107 24.443 1.00 95.50 266 GLU A CA 1
ATOM 1973 C C . GLU A 1 266 ? -16.002 -0.300 24.467 1.00 95.50 266 GLU A C 1
ATOM 1975 O O . GLU A 1 266 ? -16.541 -0.075 25.546 1.00 95.50 266 GLU A O 1
ATOM 1980 N N . ALA A 1 267 ? -16.562 0.035 23.304 1.00 94.75 267 ALA A N 1
ATOM 1981 C CA . ALA A 1 267 ? -17.870 0.675 23.213 1.00 94.75 267 ALA A CA 1
ATOM 1982 C C . ALA A 1 267 ? -18.971 -0.200 23.838 1.00 94.75 267 ALA A C 1
ATOM 1984 O O . ALA A 1 267 ? -19.808 0.293 24.591 1.00 94.75 267 ALA A O 1
ATOM 1985 N N . SER A 1 268 ? -18.937 -1.514 23.596 1.00 94.69 268 SER A N 1
ATOM 1986 C CA . SER A 1 268 ? -19.889 -2.457 24.202 1.00 94.69 268 SER A CA 1
ATOM 1987 C C . SER A 1 268 ? -19.730 -2.535 25.726 1.00 94.69 268 SER A C 1
ATOM 1989 O O . SER A 1 268 ? -20.717 -2.519 26.457 1.00 94.69 268 SER A O 1
ATOM 1991 N N . ARG A 1 269 ? -18.487 -2.562 26.228 1.00 94.94 269 ARG A N 1
ATOM 1992 C CA . ARG A 1 269 ? -18.198 -2.513 27.675 1.00 94.94 269 ARG A CA 1
ATOM 1993 C C . ARG A 1 269 ? -18.655 -1.203 28.311 1.00 94.94 269 ARG A C 1
ATOM 1995 O O . ARG A 1 269 ? -19.179 -1.225 29.420 1.00 94.94 269 ARG A O 1
ATOM 2002 N N . PHE A 1 270 ? -18.474 -0.090 27.606 1.00 95.62 270 PHE A N 1
ATOM 2003 C CA . PHE A 1 270 ? -18.932 1.222 28.040 1.00 95.62 270 PHE A CA 1
ATOM 2004 C C . PHE A 1 270 ? -20.451 1.254 28.222 1.00 95.62 270 PHE A C 1
ATOM 2006 O O . PHE A 1 270 ? -20.903 1.655 29.288 1.00 95.62 270 PHE A O 1
ATOM 2013 N N . LYS A 1 271 ? -21.225 0.721 27.265 1.00 94.06 271 LYS A N 1
ATOM 2014 C CA . LYS A 1 271 ? -22.693 0.618 27.382 1.00 94.06 271 LYS A CA 1
ATOM 2015 C C . LYS A 1 271 ? -23.131 -0.179 28.622 1.00 94.06 271 LYS A C 1
ATOM 2017 O O . LYS A 1 271 ? -24.039 0.241 29.329 1.00 94.06 271 LYS A O 1
ATOM 2022 N N . LEU A 1 272 ? -22.467 -1.299 28.927 1.00 94.50 272 LEU A N 1
ATOM 2023 C CA . LEU A 1 272 ? -22.786 -2.102 30.120 1.00 94.50 272 LEU A CA 1
ATOM 2024 C C . LEU A 1 272 ? -22.545 -1.327 31.424 1.00 94.50 272 LEU A C 1
ATOM 2026 O O . LEU A 1 272 ? -23.365 -1.372 32.339 1.00 94.50 272 LEU A O 1
ATOM 2030 N N . ILE A 1 273 ? -21.428 -0.603 31.503 1.00 94.56 273 ILE A N 1
ATOM 2031 C CA . ILE A 1 273 ? -21.070 0.185 32.689 1.00 94.56 273 ILE A CA 1
ATOM 2032 C C . ILE A 1 273 ? -21.946 1.436 32.804 1.00 94.56 273 ILE A C 1
ATOM 2034 O O . ILE A 1 273 ? -22.286 1.834 33.912 1.00 94.56 273 ILE A O 1
ATOM 2038 N N . GLU A 1 274 ? -22.369 2.022 31.685 1.00 93.62 274 GLU A N 1
ATOM 2039 C CA . GLU A 1 274 ? -23.332 3.122 31.673 1.00 93.62 274 GLU A CA 1
ATOM 2040 C C . GLU A 1 274 ? -24.666 2.709 32.309 1.00 93.62 274 GLU A C 1
ATOM 2042 O O . GLU A 1 274 ? -25.193 3.439 33.148 1.00 93.62 274 GLU A O 1
ATOM 2047 N N . VAL A 1 275 ? -25.192 1.526 31.972 1.00 95.56 275 VAL A N 1
ATOM 2048 C CA . VAL A 1 275 ? -26.419 1.000 32.595 1.00 95.56 275 VAL A CA 1
ATOM 2049 C C . VAL A 1 275 ? -26.222 0.797 34.100 1.00 95.56 275 VAL A C 1
ATOM 2051 O O . VAL A 1 275 ? -27.041 1.273 34.883 1.00 95.56 275 VAL A O 1
ATOM 2054 N N . ALA A 1 276 ? -25.118 0.172 34.521 1.00 94.94 276 ALA A N 1
ATOM 2055 C CA . ALA A 1 276 ? -24.810 -0.017 35.943 1.00 94.94 276 ALA A CA 1
ATOM 2056 C C . ALA A 1 276 ? -24.680 1.320 36.701 1.00 94.94 276 ALA A C 1
ATOM 2058 O O . ALA A 1 276 ? -25.172 1.458 37.819 1.00 94.94 276 ALA A O 1
ATOM 2059 N N . TYR A 1 277 ? -24.073 2.331 36.073 1.00 95.62 277 TYR A N 1
ATOM 2060 C CA . TYR A 1 277 ? -23.964 3.678 36.632 1.00 95.62 277 TYR A CA 1
ATOM 2061 C C . TYR A 1 277 ? -25.339 4.339 36.805 1.00 95.62 277 TYR A C 1
ATOM 2063 O O . TYR A 1 277 ? -25.610 4.916 37.856 1.00 95.62 277 TYR A O 1
ATOM 2071 N N . ARG A 1 278 ? -26.242 4.202 35.822 1.00 94.44 278 ARG A N 1
ATOM 2072 C CA . ARG A 1 278 ? -27.624 4.713 35.912 1.00 94.44 278 ARG A CA 1
ATOM 2073 C C . ARG A 1 278 ? -28.444 4.031 37.008 1.00 94.44 278 ARG A C 1
ATOM 2075 O O . ARG A 1 278 ? -29.303 4.676 37.598 1.00 94.44 278 ARG A O 1
ATOM 2082 N N . LEU A 1 279 ? -28.164 2.760 37.297 1.00 97.25 279 LEU A N 1
ATOM 2083 C CA . LEU A 1 279 ? -28.779 2.016 38.402 1.00 97.25 279 LEU A CA 1
ATOM 2084 C C . LEU A 1 279 ? -28.186 2.375 39.779 1.00 97.25 279 LEU A C 1
ATOM 2086 O O . LEU A 1 279 ? -28.666 1.884 40.796 1.00 97.25 279 LEU A O 1
ATOM 2090 N N . GLY A 1 280 ? -27.165 3.238 39.832 1.00 96.44 280 GLY A N 1
ATOM 2091 C CA . GLY A 1 280 ? -26.497 3.642 41.071 1.00 96.44 280 GLY A CA 1
ATOM 2092 C C . GLY A 1 280 ? -25.454 2.641 41.582 1.00 96.44 280 GLY A C 1
ATOM 2093 O O . GLY A 1 280 ? -24.909 2.834 42.666 1.00 96.44 280 GLY A O 1
ATOM 2094 N N . GLU A 1 281 ? -25.135 1.598 40.812 1.00 93.44 281 GLU A N 1
ATOM 2095 C CA . GLU A 1 281 ? -24.188 0.538 41.193 1.00 93.44 281 GLU A CA 1
ATOM 2096 C C . GLU A 1 281 ? -22.729 0.835 40.772 1.00 93.44 281 GLU A C 1
ATOM 2098 O O . GLU A 1 281 ? -21.867 -0.042 40.834 1.00 93.44 281 GLU A O 1
ATOM 2103 N N . GLY A 1 282 ? -22.414 2.068 40.353 1.00 92.38 282 GLY A N 1
ATOM 2104 C CA . GLY A 1 282 ? -21.096 2.448 39.827 1.00 92.38 282 GLY A CA 1
ATOM 2105 C C . GLY A 1 282 ? -20.487 3.696 40.470 1.00 92.38 282 GLY A C 1
ATOM 2106 O O . GLY A 1 282 ? -21.189 4.626 40.853 1.00 92.38 282 GLY A O 1
ATOM 2107 N N . ASP A 1 283 ? -19.153 3.745 40.533 1.00 96.25 283 ASP A N 1
ATOM 2108 C CA . ASP A 1 283 ? -18.410 4.950 40.923 1.00 96.25 283 ASP A CA 1
ATOM 2109 C C . ASP A 1 283 ? -18.222 5.885 39.716 1.00 96.25 283 ASP A C 1
ATOM 2111 O O . ASP A 1 283 ? -17.771 5.457 38.647 1.00 96.25 283 ASP A O 1
ATOM 2115 N N . THR A 1 284 ? -18.488 7.179 39.901 1.00 96.81 284 THR A N 1
ATOM 2116 C CA . THR A 1 284 ? -18.271 8.229 38.896 1.00 96.81 284 THR A CA 1
ATOM 2117 C C . THR A 1 284 ? -16.831 8.241 38.377 1.00 96.81 284 THR A C 1
ATOM 2119 O O . THR A 1 284 ? -16.619 8.417 37.176 1.00 96.81 284 THR A O 1
ATOM 2122 N N . ASN A 1 285 ? -15.826 7.991 39.228 1.00 96.38 285 ASN A N 1
ATOM 2123 C CA . ASN A 1 285 ? -14.431 7.975 38.765 1.00 96.38 285 ASN A CA 1
ATOM 2124 C C . ASN A 1 285 ? -14.163 6.811 37.806 1.00 96.38 285 ASN A C 1
ATOM 2126 O O . ASN A 1 285 ? -13.437 6.971 36.824 1.00 96.38 285 ASN A O 1
ATOM 2130 N N . SER A 1 286 ? -14.772 5.650 38.063 1.00 93.25 286 SER A N 1
ATOM 2131 C CA . SER A 1 286 ? -14.651 4.479 37.191 1.00 93.25 286 SER A CA 1
ATOM 2132 C C . SER A 1 286 ? -15.301 4.715 35.824 1.00 93.25 286 SER A C 1
ATOM 2134 O O . SER A 1 286 ? -14.715 4.367 34.796 1.00 93.25 286 SER A O 1
ATOM 2136 N N . PHE A 1 287 ? -16.454 5.393 35.802 1.00 96.38 287 PHE A N 1
ATOM 2137 C CA . PHE A 1 287 ? -17.158 5.761 34.577 1.00 96.38 287 PHE A CA 1
ATOM 2138 C C . PHE A 1 287 ? -16.342 6.747 33.729 1.00 96.38 287 PHE A C 1
ATOM 2140 O O . PHE A 1 287 ? -16.094 6.494 32.550 1.00 96.38 287 PHE A O 1
ATOM 2147 N N . ILE A 1 288 ? -15.839 7.826 34.340 1.00 96.62 288 ILE A N 1
ATOM 2148 C CA . ILE A 1 288 ? -15.004 8.823 33.652 1.00 96.62 288 ILE A CA 1
ATOM 2149 C C . ILE A 1 288 ? -13.702 8.190 33.139 1.00 96.62 288 ILE A C 1
ATOM 2151 O O . ILE A 1 288 ? -13.261 8.479 32.025 1.00 96.62 288 ILE A O 1
ATOM 2155 N N . ALA A 1 289 ? -13.073 7.305 33.919 1.00 96.19 289 ALA A N 1
ATOM 2156 C CA . ALA A 1 289 ? -11.870 6.598 33.487 1.00 96.19 289 ALA A CA 1
ATOM 2157 C C . ALA A 1 289 ? -12.130 5.728 32.246 1.00 96.19 289 ALA A C 1
ATOM 2159 O O . ALA A 1 289 ? -11.318 5.726 31.319 1.00 96.19 289 ALA A O 1
ATOM 2160 N N . LEU A 1 290 ? -13.271 5.034 32.201 1.00 94.88 290 LEU A N 1
ATOM 2161 C CA . LEU A 1 290 ? -13.670 4.221 31.056 1.00 94.88 290 LEU A CA 1
ATOM 2162 C C . LEU A 1 290 ? -13.994 5.073 29.825 1.00 94.88 290 LEU A C 1
ATOM 2164 O O . LEU A 1 290 ? -13.574 4.725 28.724 1.00 94.88 290 LEU A O 1
ATOM 2168 N N . GLN A 1 291 ? -14.684 6.200 30.013 1.00 95.69 291 GLN A N 1
ATOM 2169 C CA . GLN A 1 291 ? -14.975 7.154 28.943 1.00 95.69 291 GLN A CA 1
ATOM 2170 C C . GLN A 1 291 ? -13.682 7.663 28.291 1.00 95.69 291 GLN A C 1
ATOM 2172 O O . GLN A 1 291 ? -13.512 7.568 27.077 1.00 95.69 291 GLN A O 1
ATOM 2177 N N . ASN A 1 292 ? -12.721 8.102 29.110 1.00 96.62 292 ASN A N 1
ATOM 2178 C CA . ASN A 1 292 ? -11.408 8.535 28.635 1.00 96.62 292 ASN A CA 1
ATOM 2179 C C . ASN A 1 292 ? -10.633 7.406 27.928 1.00 96.62 292 ASN A C 1
ATOM 2181 O O . ASN A 1 292 ? -9.842 7.672 27.023 1.00 96.62 292 ASN A O 1
ATOM 2185 N N . GLY A 1 293 ? -10.827 6.150 28.348 1.00 96.06 293 GLY A N 1
ATOM 2186 C CA . GLY A 1 293 ? -10.273 4.973 27.677 1.00 96.06 293 GLY A CA 1
ATOM 2187 C C . GLY A 1 293 ? -10.835 4.800 26.267 1.00 96.06 293 GLY A C 1
ATOM 2188 O O . GLY A 1 293 ? -10.066 4.749 25.309 1.00 96.06 293 GLY A O 1
ATOM 2189 N N . LEU A 1 294 ? -12.165 4.819 26.136 1.00 96.25 294 LEU A N 1
ATOM 2190 C CA . LEU A 1 294 ? -12.858 4.697 24.852 1.00 96.25 294 LEU A CA 1
ATOM 2191 C C . LEU A 1 294 ? -12.439 5.793 23.861 1.00 96.25 294 LEU A C 1
ATOM 2193 O O . LEU A 1 294 ? -12.209 5.514 22.682 1.00 96.25 294 LEU A O 1
ATOM 2197 N N . ASP A 1 295 ? -12.307 7.034 24.333 1.00 96.75 295 ASP A N 1
ATOM 2198 C CA . ASP A 1 295 ? -11.899 8.161 23.492 1.00 96.75 295 ASP A CA 1
ATOM 2199 C C . ASP A 1 295 ? -10.462 8.007 22.966 1.00 96.75 295 ASP A C 1
ATOM 2201 O O . ASP A 1 295 ? -10.189 8.315 21.803 1.00 96.75 295 ASP A O 1
ATOM 2205 N N . ARG A 1 296 ? -9.540 7.460 23.773 1.00 97.12 296 ARG A N 1
ATOM 2206 C CA . ARG A 1 296 ? -8.173 7.138 23.319 1.00 97.12 296 ARG A CA 1
ATOM 2207 C C . ARG A 1 296 ? -8.179 6.052 22.252 1.00 97.12 296 ARG A C 1
ATOM 2209 O O . ARG A 1 296 ? -7.515 6.205 21.230 1.00 97.12 296 ARG A O 1
ATOM 2216 N N . THR A 1 297 ? -8.964 5.002 22.451 1.00 95.75 297 THR A N 1
ATOM 2217 C CA . THR A 1 297 ? -9.068 3.903 21.487 1.00 95.75 297 THR A CA 1
ATOM 2218 C C . THR A 1 297 ? -9.662 4.376 20.162 1.00 95.75 297 THR A C 1
ATOM 2220 O O . THR A 1 297 ? -9.155 4.026 19.097 1.00 95.75 297 THR A O 1
ATOM 2223 N N . ARG A 1 298 ? -10.674 5.252 20.191 1.00 95.94 298 ARG A N 1
ATOM 2224 C CA . ARG A 1 298 ? -11.211 5.900 18.982 1.00 95.94 298 ARG A CA 1
ATOM 2225 C C . ARG A 1 298 ? -10.165 6.745 18.261 1.00 95.94 298 ARG A C 1
ATOM 2227 O O . ARG A 1 298 ? -10.055 6.668 17.038 1.00 95.94 298 ARG A O 1
ATOM 2234 N N . LEU A 1 299 ? -9.377 7.523 19.002 1.00 95.94 299 LEU A N 1
ATOM 2235 C CA . LEU A 1 299 ? -8.285 8.301 18.421 1.00 95.94 299 LEU A CA 1
ATOM 2236 C C . LEU A 1 299 ? -7.260 7.397 17.724 1.00 95.94 299 LEU A C 1
ATOM 2238 O O . LEU A 1 299 ? -6.785 7.726 16.635 1.00 95.94 299 LEU A O 1
ATOM 2242 N N . ASP A 1 300 ? -6.938 6.254 18.324 1.00 95.44 300 ASP A N 1
ATOM 2243 C CA . ASP A 1 300 ? -6.005 5.295 17.740 1.00 95.44 300 ASP A CA 1
ATOM 2244 C C . ASP A 1 300 ? -6.568 4.641 16.469 1.00 95.44 300 ASP A C 1
ATOM 2246 O O . ASP A 1 300 ? -5.837 4.541 15.483 1.00 95.44 300 ASP A O 1
ATOM 2250 N N . VAL A 1 301 ? -7.867 4.316 16.413 1.00 95.81 301 VAL A N 1
ATOM 2251 C CA . VAL A 1 301 ? -8.528 3.874 15.167 1.00 95.81 301 VAL A CA 1
ATOM 2252 C C . VAL A 1 301 ? -8.365 4.916 14.062 1.00 95.81 301 VAL A C 1
ATOM 2254 O O . VAL A 1 301 ? -7.941 4.582 12.955 1.00 95.81 301 VAL A O 1
ATOM 2257 N N . THR A 1 302 ? -8.639 6.188 14.353 1.00 94.06 302 THR A N 1
ATOM 2258 C CA . THR A 1 302 ? -8.505 7.274 13.370 1.00 94.06 302 THR A CA 1
ATOM 2259 C C . THR A 1 302 ? -7.066 7.425 12.873 1.00 94.06 302 THR A C 1
ATOM 2261 O O . THR A 1 302 ? -6.842 7.649 11.682 1.00 94.06 302 THR A O 1
ATOM 2264 N N . ARG A 1 303 ? -6.071 7.254 13.752 1.00 96.31 303 ARG A N 1
ATOM 2265 C CA . ARG A 1 303 ? -4.647 7.270 13.377 1.00 96.31 303 ARG A CA 1
ATOM 2266 C C . ARG A 1 303 ? -4.267 6.101 12.472 1.00 96.31 303 ARG A C 1
ATOM 2268 O O . ARG A 1 303 ? -3.565 6.309 11.487 1.00 96.31 303 ARG A O 1
ATOM 2275 N N . GLN A 1 304 ? -4.727 4.888 12.777 1.00 95.44 304 GLN A N 1
ATOM 2276 C CA . GLN A 1 304 ? -4.445 3.726 11.928 1.00 95.44 304 GLN A CA 1
ATOM 2277 C C . GLN A 1 304 ? -5.128 3.856 10.564 1.00 95.44 304 GLN A C 1
ATOM 2279 O O . GLN A 1 304 ? -4.508 3.611 9.529 1.00 95.44 304 GLN A O 1
ATOM 2284 N N . LYS A 1 305 ? -6.374 4.344 10.537 1.00 92.56 305 LYS A N 1
ATOM 2285 C CA . LYS A 1 305 ? -7.087 4.612 9.284 1.00 92.56 305 LYS A CA 1
ATOM 2286 C C . LYS A 1 305 ? -6.379 5.676 8.450 1.00 92.56 305 LYS A C 1
ATOM 2288 O O . LYS A 1 305 ? -6.182 5.455 7.261 1.00 92.56 305 LYS A O 1
ATOM 2293 N N . SER A 1 306 ? -5.933 6.792 9.026 1.00 94.56 306 SER A N 1
ATOM 2294 C CA . SER A 1 306 ? -5.203 7.814 8.259 1.00 94.56 306 SER A CA 1
ATOM 2295 C C . SER A 1 306 ? -3.855 7.308 7.728 1.00 94.56 306 SER A C 1
ATOM 2297 O O . SER A 1 306 ? -3.500 7.604 6.583 1.00 94.56 306 SER A O 1
ATOM 2299 N N . ALA A 1 307 ? -3.145 6.471 8.493 1.00 95.56 307 ALA A N 1
ATOM 2300 C CA . ALA A 1 307 ? -1.942 5.787 8.022 1.00 95.56 307 ALA A CA 1
ATOM 2301 C C . ALA A 1 307 ? -2.240 4.870 6.822 1.00 95.56 307 ALA A C 1
ATOM 2303 O O . ALA A 1 307 ? -1.514 4.918 5.827 1.00 95.56 307 ALA A O 1
ATOM 2304 N N . MET A 1 308 ? -3.338 4.106 6.867 1.00 94.94 308 MET A N 1
ATOM 2305 C CA . MET A 1 308 ? -3.783 3.250 5.760 1.00 94.94 308 MET A CA 1
ATOM 2306 C C . MET A 1 308 ? -4.023 4.066 4.481 1.00 94.94 308 MET A C 1
ATOM 2308 O O . MET A 1 308 ? -3.549 3.693 3.408 1.00 94.94 308 MET A O 1
ATOM 2312 N N . ARG A 1 309 ? -4.699 5.219 4.589 1.00 93.56 309 ARG A N 1
ATOM 2313 C CA . ARG A 1 309 ? -4.949 6.110 3.437 1.00 93.56 309 ARG A CA 1
ATOM 2314 C C . ARG A 1 309 ? -3.666 6.673 2.853 1.00 93.56 309 ARG A C 1
ATOM 2316 O O . ARG A 1 309 ? -3.524 6.734 1.636 1.00 93.56 309 ARG A O 1
ATOM 2323 N N . SER A 1 310 ? -2.727 7.060 3.712 1.00 94.75 310 SER A N 1
ATOM 2324 C CA . SER A 1 310 ? -1.419 7.556 3.283 1.00 94.75 310 SER A CA 1
ATOM 2325 C C . SER A 1 310 ? -0.652 6.496 2.481 1.00 94.75 310 SER A C 1
ATOM 2327 O O . SER A 1 310 ? -0.107 6.804 1.418 1.00 94.75 310 SER A O 1
ATOM 2329 N N . GLN A 1 311 ? -0.681 5.231 2.922 1.00 95.19 311 GLN A N 1
ATOM 2330 C CA . GLN A 1 311 ? -0.058 4.123 2.188 1.00 95.19 311 GLN A CA 1
ATOM 2331 C C . GLN A 1 311 ? -0.763 3.832 0.859 1.00 95.19 311 GLN A C 1
ATOM 2333 O O . GLN A 1 311 ? -0.096 3.684 -0.164 1.00 95.19 311 GLN A O 1
ATOM 2338 N N . ALA A 1 312 ? -2.096 3.835 0.830 1.00 94.31 312 ALA A N 1
ATOM 2339 C CA . ALA A 1 312 ? -2.848 3.687 -0.416 1.00 94.31 312 ALA A CA 1
ATOM 2340 C C . ALA A 1 312 ? -2.522 4.813 -1.419 1.00 94.31 312 ALA A C 1
ATOM 2342 O O . ALA A 1 312 ? -2.263 4.551 -2.592 1.00 94.31 312 ALA A O 1
ATOM 2343 N N . ALA A 1 313 ? -2.429 6.063 -0.955 1.00 93.19 313 ALA A N 1
ATOM 2344 C CA . ALA A 1 313 ? -2.030 7.199 -1.786 1.00 93.19 313 ALA A CA 1
ATOM 2345 C C . ALA A 1 313 ? -0.572 7.106 -2.276 1.00 93.19 313 ALA A C 1
ATOM 2347 O O . ALA A 1 313 ? -0.242 7.623 -3.345 1.00 93.19 313 ALA A O 1
ATOM 2348 N N . LYS A 1 314 ? 0.319 6.462 -1.513 1.00 94.19 314 LYS A N 1
ATOM 2349 C CA . LYS A 1 314 ? 1.695 6.172 -1.943 1.00 94.19 314 LYS A CA 1
ATOM 2350 C C . LYS A 1 314 ? 1.714 5.130 -3.064 1.00 94.19 314 LYS A C 1
ATOM 2352 O O . LYS A 1 314 ? 2.358 5.366 -4.081 1.00 94.19 314 LYS A O 1
ATOM 2357 N N . ILE A 1 315 ? 0.970 4.032 -2.916 1.00 94.56 315 ILE A N 1
ATOM 2358 C CA . ILE A 1 315 ? 0.824 3.009 -3.967 1.00 94.56 315 ILE A CA 1
ATOM 2359 C C . ILE A 1 315 ? 0.248 3.640 -5.238 1.00 94.56 315 ILE A C 1
ATOM 2361 O O . ILE A 1 315 ? 0.789 3.441 -6.323 1.00 94.56 315 ILE A O 1
ATOM 2365 N N . LYS A 1 316 ? -0.793 4.470 -5.098 1.00 94.06 316 LYS A N 1
ATOM 2366 C CA . LYS A 1 316 ? -1.402 5.195 -6.218 1.00 94.06 316 LYS A CA 1
ATOM 2367 C C . LYS A 1 316 ? -0.374 6.014 -7.005 1.00 94.06 316 LYS A C 1
ATOM 2369 O O . LYS A 1 316 ? -0.358 5.939 -8.229 1.00 94.06 316 LYS A O 1
ATOM 2374 N N . ARG A 1 317 ? 0.507 6.746 -6.316 1.00 92.50 317 ARG A N 1
ATOM 2375 C CA . ARG A 1 317 ? 1.573 7.536 -6.957 1.00 92.50 317 ARG A CA 1
ATOM 2376 C C . ARG A 1 317 ? 2.558 6.666 -7.737 1.00 92.50 317 ARG A C 1
ATOM 2378 O O . ARG A 1 317 ? 2.837 6.972 -8.888 1.00 92.50 317 ARG A O 1
ATOM 2385 N N . ILE A 1 318 ? 3.006 5.549 -7.159 1.00 93.19 318 ILE A N 1
ATOM 2386 C CA . ILE A 1 318 ? 3.928 4.615 -7.833 1.00 93.19 318 ILE A CA 1
ATOM 2387 C C . ILE A 1 318 ? 3.293 4.025 -9.105 1.00 93.19 318 ILE A C 1
ATOM 2389 O O . ILE A 1 318 ? 3.964 3.875 -10.122 1.00 93.19 318 ILE A O 1
ATOM 2393 N N . VAL A 1 319 ? 1.997 3.703 -9.069 1.00 94.38 319 VAL A N 1
ATOM 2394 C CA . VAL A 1 319 ? 1.296 3.037 -10.183 1.00 94.38 319 VAL A CA 1
ATOM 2395 C C . VAL A 1 319 ? 0.879 4.011 -11.290 1.00 94.38 319 VAL A C 1
ATOM 2397 O O . VAL A 1 319 ? 0.877 3.648 -12.469 1.00 94.38 319 VAL A O 1
ATOM 2400 N N . LEU A 1 320 ? 0.498 5.237 -10.931 1.00 92.50 320 LEU A N 1
ATOM 2401 C CA . LEU A 1 320 ? 0.089 6.253 -11.903 1.00 92.50 320 LEU A CA 1
ATOM 2402 C C . LEU A 1 320 ? 1.271 7.050 -12.464 1.00 92.50 320 LEU A C 1
ATOM 2404 O O . LEU A 1 320 ? 1.133 7.630 -13.536 1.00 92.50 320 LEU A O 1
ATOM 2408 N N . GLY A 1 321 ? 2.427 7.043 -11.796 1.00 85.88 321 GLY A N 1
ATOM 2409 C CA . GLY A 1 321 ? 3.593 7.814 -12.227 1.00 85.88 321 GLY A CA 1
ATOM 2410 C C . GLY A 1 321 ? 3.434 9.324 -12.030 1.00 85.88 321 GLY A C 1
ATOM 2411 O O . GLY A 1 321 ? 4.192 10.084 -12.625 1.00 85.88 321 GLY A O 1
ATOM 2412 N N . ASP A 1 322 ? 2.469 9.748 -11.203 1.00 79.62 322 ASP A N 1
ATOM 2413 C CA . ASP A 1 322 ? 2.356 11.121 -10.696 1.00 79.62 322 ASP A CA 1
ATOM 2414 C C . ASP A 1 322 ? 3.452 11.320 -9.639 1.00 79.62 322 ASP A C 1
ATOM 2416 O O . ASP A 1 322 ? 3.240 11.243 -8.421 1.00 79.62 322 ASP A O 1
ATOM 2420 N N . GLU A 1 323 ? 4.680 11.474 -10.120 1.00 57.59 323 GLU A N 1
ATOM 2421 C CA . GLU A 1 323 ? 5.765 12.021 -9.320 1.00 57.59 323 GLU A CA 1
ATOM 2422 C C . GLU A 1 323 ? 5.518 13.530 -9.252 1.00 57.59 323 GLU A C 1
ATOM 2424 O O . GLU A 1 323 ? 5.652 14.228 -10.254 1.00 57.59 323 GLU A O 1
ATOM 2429 N N . GLY A 1 324 ? 4.991 13.973 -8.105 1.00 48.94 324 GLY A N 1
ATOM 2430 C CA . GLY A 1 324 ? 4.507 15.340 -7.884 1.00 48.94 324 GLY A CA 1
ATOM 2431 C C . GLY A 1 324 ? 5.565 16.428 -7.994 1.00 48.94 324 GLY A C 1
ATOM 2432 O O . GLY A 1 324 ? 6.765 16.125 -7.811 1.00 48.94 324 GLY A O 1
#